Protein AF-P75492-F1 (afdb_monomer)

pLDDT: mean 88.33, std 9.67, range [40.91, 98.25]

Radius of gyration: 43.73 Å; Cα contacts (8 Å, |Δi|>4): 370; chains: 1; bounding box: 126×75×103 Å

Mean predicted aligned error: 12.76 Å

Secondary structure (DSSP, 8-state):
-------PPPHHHHHHHHHHHHHHHHHHHHHHHHHHHHHHHHHHHHHHHHHHHHHHHHHHHHHHHHHHHHHHHHHHHHHHHHHHHHHHHHHHHHHHHHHHHH-HHHHHHHH-TT---EEEEHHHHEEEEE-B---HHHHHHSEEEEEEE-S--GGGGEEEEESS-SEEEEEEEEE-BSTTTT-EEEEEEEEEEBTTEEEEEES-TTT--HHHHHHHHHHHGGGG-B-SSSS-B--HHHHHT-EEEE--HHHHHHHHHHHHHHHHHHH-TTTSHHHHHHHHHHHHHHHHHHHHHHHHHHHHHHHTT-

Sequence (306 aa):
MAEIPIDFPPLKIQEKIATILDTFTELSAELSAELSAELSAELSAELSAELSAELSAELSAELSAELSAELSAELSAELSAELSAELRERRKQYAFYRDYLLNQENIRKIYGANIPFETFQIRDICEINRGREINEKYLRENPGEFPVYSSATTNGGLIGKINDYDFHGEYVTWTTGGAHAGNVFYRNEKFSCSQNCGLLEVKNKNKFSSKFLCFALKLQSKKFVNYASAIPVLTIKRIAEIELSFPPLEIQEKIADILFAFEKLCNDLTEGIPAEIELRKKQLDYYQNFLFNWVQNKKLESLKSL

Foldseek 3Di:
DDPPPPPDDPPVVVVVVVVVVVVVVVVVVVVVVVCVVCCVVVCVVVVVVVVCVVCCVVVVVVVLCVVLVVVLVVLCVVVVVVLVVVLVVLVVVLVVVLCQLQDPCNLCVVVHVPFDKDKDFLLVFWDKFFFAADDPVNQVVFADDAFEAALDPPPPRTPHHGPAADDAAWKKKFQFWAPRGQQIDIDGGGHGYHRRMMIIDGPDVQFDDSLLVRSQSNVCRVVQWDPVDPITGDDSVSSRGDMDIDTGPVSSVVSSVVSVVSCCQSPPCCRHSVVVVVVVVVVSVVVSVVVSVVSVVVSVVVVVVD

InterPro domains:
  IPR000055 Type I restriction modification DNA specificity domain [PF01420] (1-39)
  IPR000055 Type I restriction modification DNA specificity domain [PF01420] (116-278)
  IPR044946 Type I restriction modification DNA specificity domain superfamily [G3DSA:3.90.220.20] (1-55)
  IPR044946 Type I restriction modification DNA specificity domain superfamily [G3DSA:3.90.220.20] (102-245)
  IPR051212 Type I restriction enzyme S subunit [PTHR43140] (1-295)

Nearest PDB structures (foldseek):
  1yf2-assembly2_B  TM=7.320E-01  e=6.460E-11  Methanocaldococcus jannaschii DSM 2661
  7eew-assembly1_A  TM=6.461E-01  e=1.476E-11  Vibrio vulnificus YJ016
  1ydx-assembly1_A  TM=6.688E-01  e=7.270E-11  Mycoplasmoides genitalium
  5ybb-assembly1_G  TM=5.823E-01  e=1.168E-08  Caldanaerobacter subterraneus subsp. tengcongensis MB4
  2y7h-assembly1_A  TM=6.552E-01  e=2.113E-05  Escherichia coli

Solvent-accessible surface area (backbone atoms only — not comparable to full-atom values): 16296 Å² total; per-residue (Å²): 130,83,80,74,84,76,84,71,67,59,67,77,53,47,54,49,51,51,52,52,51,52,52,50,52,50,52,52,51,51,51,51,51,51,52,51,52,49,51,52,52,49,51,51,51,50,50,51,50,50,51,50,53,50,52,52,51,49,55,54,47,51,54,50,51,51,53,48,50,52,54,49,50,51,55,51,52,52,51,52,49,51,53,53,51,51,52,51,53,52,54,51,51,51,52,49,51,54,54,46,66,69,30,70,69,49,42,22,70,74,79,35,80,82,64,62,66,52,75,44,40,39,56,81,48,30,50,80,52,61,32,51,90,69,52,73,66,56,42,71,75,35,65,45,82,25,44,27,32,33,42,52,71,62,80,84,7,53,79,50,32,23,68,62,61,80,42,77,44,73,36,31,34,31,14,26,35,40,101,49,27,24,45,52,42,73,43,75,48,60,25,34,38,16,53,42,15,32,38,35,35,67,72,49,68,92,58,45,45,62,62,31,50,27,58,56,39,55,74,48,36,54,78,54,34,41,71,89,44,101,55,29,32,26,49,72,72,49,56,34,64,42,73,48,73,42,55,56,42,75,57,32,45,56,48,26,52,53,52,49,53,49,49,41,37,64,66,28,67,82,80,10,54,53,26,55,50,51,51,51,51,51,51,47,52,50,50,49,52,49,52,49,51,49,53,55,49,54,51,56,54,54,66,73,74,109

Organism: Mycoplasma pneumoniae (strain ATCC 29342 / M129 / Subtype 1) (NCBI:txid272634)

Structure (mmCIF, N/CA/C/O backbone):
data_AF-P75492-F1
#
_entry.id   AF-P75492-F1
#
loop_
_atom_site.group_PDB
_atom_site.id
_atom_site.type_symbol
_atom_site.label_atom_id
_atom_site.label_alt_id
_atom_site.label_comp_id
_atom_site.label_asym_id
_atom_site.label_entity_id
_atom_site.label_seq_id
_atom_site.pdbx_PDB_ins_code
_atom_site.Cartn_x
_atom_site.Cartn_y
_atom_site.Cartn_z
_atom_site.occupancy
_atom_site.B_iso_or_equiv
_atom_site.auth_seq_id
_atom_site.auth_comp_id
_atom_site.auth_asym_id
_atom_site.auth_atom_id
_atom_site.pdbx_PDB_model_num
ATOM 1 N N . MET A 1 1 ? 94.833 50.912 -64.267 1.00 40.91 1 MET A N 1
ATOM 2 C CA . MET A 1 1 ? 93.992 49.720 -64.040 1.00 40.91 1 MET A CA 1
ATOM 3 C C . MET A 1 1 ? 94.830 48.540 -64.474 1.00 40.91 1 MET A C 1
ATOM 5 O O . MET A 1 1 ? 95.220 48.518 -65.630 1.00 40.91 1 MET A O 1
ATOM 9 N N . ALA A 1 2 ? 95.248 47.678 -63.547 1.00 54.66 2 ALA A N 1
ATOM 10 C CA . ALA A 1 2 ? 96.012 46.494 -63.920 1.00 54.66 2 ALA A CA 1
ATOM 11 C C . ALA A 1 2 ? 95.074 45.582 -64.716 1.00 54.66 2 ALA A C 1
ATOM 13 O O . ALA A 1 2 ? 94.056 45.149 -64.179 1.00 54.66 2 ALA A O 1
ATOM 14 N N . GLU A 1 3 ? 95.370 45.356 -65.995 1.00 50.38 3 GLU A N 1
ATOM 15 C CA . GLU A 1 3 ? 94.768 44.255 -66.738 1.00 50.38 3 GLU A CA 1
ATOM 16 C C . GLU A 1 3 ? 95.191 42.983 -66.008 1.00 50.38 3 GLU A C 1
ATOM 18 O O . GLU A 1 3 ? 96.348 42.576 -66.076 1.00 50.38 3 GLU A O 1
ATOM 23 N N . ILE A 1 4 ? 94.288 42.417 -65.207 1.00 60.44 4 ILE A N 1
ATOM 24 C CA . ILE A 1 4 ? 94.469 41.069 -64.684 1.00 60.44 4 ILE A CA 1
ATOM 25 C C . ILE A 1 4 ? 94.419 40.184 -65.931 1.00 60.44 4 ILE A C 1
ATOM 27 O O . ILE A 1 4 ? 93.377 40.172 -66.591 1.00 60.44 4 ILE A O 1
ATOM 31 N N . PRO A 1 5 ? 95.511 39.499 -66.310 1.00 56.50 5 PRO A N 1
ATOM 32 C CA . PRO A 1 5 ? 95.468 38.577 -67.427 1.00 56.50 5 PRO A CA 1
ATOM 33 C C . PRO A 1 5 ? 94.552 37.427 -67.010 1.00 56.50 5 PRO A C 1
ATOM 35 O O . PRO A 1 5 ? 94.933 36.565 -66.220 1.00 56.50 5 PRO A O 1
ATOM 38 N N . ILE A 1 6 ? 93.304 37.465 -67.470 1.00 61.97 6 ILE A N 1
ATOM 39 C CA . ILE A 1 6 ? 92.379 36.350 -67.314 1.00 61.97 6 ILE A CA 1
ATOM 40 C C . ILE A 1 6 ? 92.815 35.325 -68.354 1.00 61.97 6 ILE A C 1
ATOM 42 O O . ILE A 1 6 ? 92.594 35.511 -69.551 1.00 61.97 6 ILE A O 1
ATOM 46 N N . ASP A 1 7 ? 93.500 34.281 -67.895 1.00 75.69 7 ASP A N 1
ATOM 47 C CA . ASP A 1 7 ? 93.823 33.125 -68.723 1.00 75.69 7 ASP A CA 1
ATOM 48 C C . ASP A 1 7 ? 92.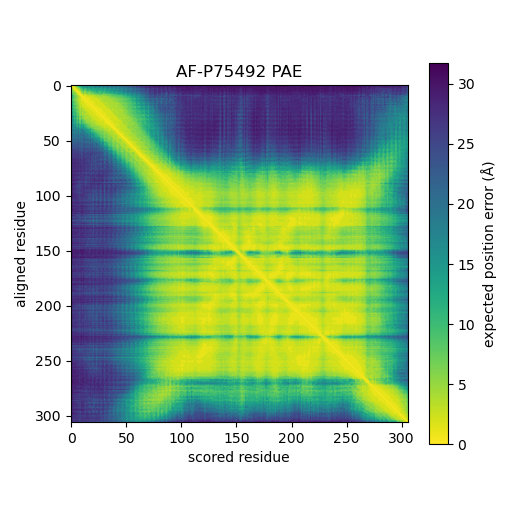526 32.366 -68.994 1.00 75.69 7 ASP A C 1
ATOM 50 O O . ASP A 1 7 ? 92.024 31.599 -68.167 1.00 75.69 7 ASP A O 1
ATOM 54 N N . PHE A 1 8 ? 91.913 32.676 -70.131 1.00 75.81 8 PHE A N 1
ATOM 55 C CA . PHE A 1 8 ? 90.739 31.959 -70.567 1.00 75.81 8 PHE A CA 1
ATOM 56 C C . PHE A 1 8 ? 91.164 30.587 -71.088 1.00 75.81 8 PHE A C 1
ATOM 58 O O . PHE A 1 8 ? 92.047 30.498 -71.946 1.00 75.81 8 PHE A O 1
ATOM 65 N N . PRO A 1 9 ? 90.499 29.503 -70.657 1.00 83.06 9 PRO A N 1
ATOM 66 C CA . PRO A 1 9 ? 90.764 28.205 -71.244 1.00 83.06 9 PRO A CA 1
ATOM 67 C C . PRO A 1 9 ? 90.418 28.239 -72.750 1.00 83.06 9 PRO A C 1
ATOM 69 O O . PRO A 1 9 ? 89.658 29.106 -73.190 1.00 83.06 9 PRO A O 1
ATOM 72 N N . PRO A 1 10 ? 90.941 27.313 -73.574 1.00 86.19 10 PRO A N 1
ATOM 73 C CA . PRO A 1 10 ? 90.616 27.227 -74.999 1.00 86.19 10 PRO A CA 1
ATOM 74 C C . PRO A 1 10 ? 89.109 27.337 -75.263 1.00 86.19 10 PRO A C 1
ATOM 76 O O . PRO A 1 10 ? 88.324 26.792 -74.491 1.00 86.19 10 PRO A O 1
ATOM 79 N N . LEU A 1 11 ? 88.696 27.977 -76.364 1.00 84.56 11 LEU A N 1
ATOM 80 C CA . LEU A 1 11 ? 87.275 28.202 -76.703 1.00 84.56 11 LEU A CA 1
ATOM 81 C C . LEU A 1 11 ? 86.407 26.942 -76.536 1.00 84.56 11 LEU A C 1
ATOM 83 O O . LEU A 1 11 ? 85.349 26.995 -75.926 1.00 84.56 11 LEU A O 1
ATOM 87 N N . LYS A 1 12 ? 86.922 25.779 -76.950 1.00 88.06 12 LYS A N 1
ATOM 88 C CA . LYS A 1 12 ? 86.256 24.474 -76.800 1.00 88.06 12 LYS A CA 1
ATOM 89 C C . LYS A 1 12 ? 85.963 24.077 -75.342 1.00 88.06 12 LYS A C 1
ATOM 91 O O . LYS A 1 12 ? 85.049 23.302 -75.080 1.00 88.06 12 LYS A O 1
ATOM 96 N N . ILE A 1 13 ? 86.779 24.535 -74.393 1.00 87.62 13 ILE A N 1
ATOM 97 C CA . ILE A 1 13 ? 86.559 24.353 -72.953 1.00 87.62 13 ILE A CA 1
ATOM 98 C C . ILE A 1 13 ? 85.555 25.388 -72.442 1.00 87.62 13 ILE A C 1
ATOM 100 O O . ILE A 1 13 ? 84.665 25.011 -71.690 1.00 87.62 13 ILE A O 1
ATOM 104 N N . GLN A 1 14 ? 85.652 26.653 -72.869 1.00 86.38 14 GLN A N 1
ATOM 105 C CA . GLN A 1 14 ? 84.673 27.686 -72.501 1.00 86.38 14 GLN A CA 1
ATOM 106 C C . GLN A 1 14 ? 83.255 27.307 -72.948 1.00 86.38 14 GLN A C 1
ATOM 108 O O . GLN A 1 14 ? 82.335 27.381 -72.143 1.00 86.38 14 GLN A O 1
ATOM 113 N N . GLU A 1 15 ? 83.091 26.819 -74.182 1.00 89.50 15 GLU A N 1
ATOM 114 C CA . GLU A 1 15 ? 81.816 26.315 -74.713 1.00 89.50 15 GLU A CA 1
ATOM 115 C C . GLU A 1 15 ? 81.254 25.182 -73.847 1.00 89.50 15 GLU A C 1
ATOM 117 O O . GLU A 1 15 ? 80.081 25.205 -73.485 1.00 89.50 15 GLU A O 1
ATOM 122 N N . LYS A 1 16 ? 82.102 24.225 -73.440 1.00 90.62 16 LYS A N 1
ATOM 123 C CA . LYS A 1 16 ? 81.701 23.149 -72.521 1.00 90.62 16 LYS A CA 1
ATOM 124 C C . LYS A 1 16 ? 81.293 23.672 -71.148 1.00 9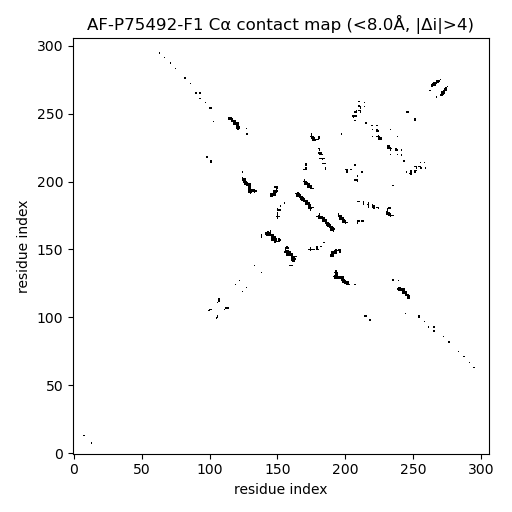0.62 16 LYS A C 1
ATOM 126 O O . LYS A 1 16 ? 80.325 23.168 -70.594 1.00 90.62 16 LYS A O 1
ATOM 131 N N . ILE A 1 17 ? 82.023 24.641 -70.590 1.00 89.50 17 ILE A N 1
ATOM 132 C CA . ILE A 1 17 ? 81.678 25.263 -69.304 1.00 89.50 17 ILE A CA 1
ATOM 133 C C . ILE A 1 17 ? 80.321 25.958 -69.413 1.00 89.50 17 ILE A C 1
ATOM 135 O O . ILE A 1 17 ? 79.483 25.746 -68.545 1.00 89.50 17 ILE A O 1
ATOM 139 N N . ALA A 1 18 ? 80.088 26.728 -70.480 1.00 87.56 18 ALA A N 1
ATOM 140 C CA . ALA A 1 18 ? 78.803 27.374 -70.729 1.00 87.56 18 ALA A CA 1
ATOM 141 C C . ALA A 1 18 ? 77.674 26.339 -70.818 1.00 87.56 18 ALA A C 1
ATOM 143 O O . ALA A 1 18 ? 76.697 26.464 -70.095 1.00 87.56 18 ALA A O 1
ATOM 144 N N . THR A 1 19 ? 77.868 25.248 -71.573 1.00 91.00 19 THR A N 1
ATOM 145 C CA . THR A 1 19 ? 76.876 24.159 -71.646 1.00 91.00 19 THR A CA 1
ATOM 146 C C . THR A 1 19 ? 76.599 23.547 -70.269 1.00 91.00 19 THR A C 1
ATOM 148 O O . THR A 1 19 ? 75.448 23.308 -69.927 1.00 91.00 19 THR A O 1
ATOM 151 N N . ILE A 1 20 ? 77.633 23.314 -69.450 1.00 92.19 20 ILE A N 1
ATOM 152 C CA . ILE A 1 20 ? 77.466 22.789 -68.084 1.00 92.19 20 ILE A CA 1
ATOM 153 C C . ILE A 1 20 ? 76.690 23.782 -67.206 1.00 92.19 20 ILE A C 1
ATOM 155 O O . ILE A 1 20 ? 75.791 23.373 -66.476 1.00 92.19 20 ILE A O 1
ATOM 159 N N . LEU A 1 21 ? 77.007 25.077 -67.268 1.00 91.38 21 LEU A N 1
ATOM 160 C CA . LEU A 1 21 ? 76.315 26.111 -66.494 1.00 91.38 21 LEU A CA 1
ATOM 161 C C . LEU A 1 21 ? 74.854 26.277 -66.926 1.00 91.38 21 LEU A C 1
ATOM 163 O O . LEU A 1 21 ? 73.991 26.410 -66.060 1.00 91.38 21 LEU A O 1
ATOM 167 N N . ASP A 1 22 ? 74.574 26.213 -68.228 1.00 92.44 22 ASP A N 1
ATOM 168 C CA . ASP A 1 22 ? 73.212 26.228 -68.765 1.00 92.44 22 ASP A CA 1
ATOM 169 C C . ASP A 1 22 ? 72.430 25.021 -68.231 1.00 92.44 22 ASP A C 1
ATOM 171 O O . ASP A 1 22 ? 71.376 25.201 -67.624 1.00 92.44 22 ASP A O 1
ATOM 175 N N . THR A 1 23 ? 73.003 23.809 -68.314 1.00 92.06 23 THR A N 1
ATOM 176 C CA . THR A 1 23 ? 72.367 22.599 -67.757 1.00 92.06 23 THR A CA 1
ATOM 177 C C . THR A 1 23 ? 72.166 22.677 -66.245 1.00 92.06 23 THR A C 1
ATOM 179 O O . THR A 1 23 ? 71.154 22.212 -65.738 1.00 92.06 23 THR A O 1
ATOM 182 N N . PHE A 1 24 ? 73.099 23.277 -65.499 1.00 93.38 24 PHE A N 1
ATOM 183 C CA . PHE A 1 24 ? 72.960 23.446 -64.052 1.00 93.38 24 PHE A CA 1
ATOM 184 C C . PHE A 1 24 ? 71.854 24.445 -63.701 1.00 93.38 24 PHE A C 1
ATOM 186 O O . PHE A 1 24 ? 71.106 24.230 -62.751 1.00 93.38 24 PHE A O 1
ATOM 193 N N . THR A 1 25 ? 71.743 25.532 -64.466 1.00 92.50 25 THR A N 1
ATOM 194 C CA . THR A 1 25 ? 70.698 26.546 -64.279 1.00 92.50 25 THR A CA 1
ATOM 195 C C . THR A 1 25 ? 69.322 25.959 -64.580 1.00 92.50 25 THR A C 1
ATOM 197 O O . THR A 1 25 ? 68.393 26.175 -63.804 1.00 92.50 25 THR A O 1
ATOM 200 N N . GLU A 1 26 ? 69.212 25.170 -65.652 1.00 92.50 26 GLU A N 1
ATOM 201 C CA . GLU A 1 26 ? 67.996 24.441 -66.024 1.00 92.50 26 GLU A CA 1
ATOM 202 C C . GLU A 1 26 ? 67.609 23.426 -64.939 1.00 92.50 26 GLU A C 1
ATOM 204 O O . GLU A 1 26 ? 66.518 23.525 -64.386 1.00 92.50 26 GLU A O 1
ATOM 209 N N . LEU A 1 27 ? 68.541 22.563 -64.512 1.00 94.00 27 LEU A N 1
ATOM 210 C CA . LEU A 1 27 ? 68.317 21.595 -63.430 1.00 94.00 27 LEU A CA 1
ATOM 211 C C . LEU A 1 27 ? 67.945 22.262 -62.097 1.00 94.00 27 LEU A C 1
ATOM 213 O O . LEU A 1 27 ? 67.101 21.752 -61.367 1.00 94.00 27 LEU A O 1
ATOM 217 N N . SER A 1 28 ? 68.565 23.394 -61.746 1.00 91.81 28 SER A N 1
ATOM 218 C CA . SER A 1 28 ? 68.238 24.108 -60.507 1.00 91.81 28 SER A CA 1
ATOM 219 C C . SER A 1 28 ? 66.860 24.768 -60.571 1.00 91.81 28 SER A C 1
ATOM 221 O O . SER A 1 28 ? 66.172 24.834 -59.549 1.00 91.81 28 SER A O 1
ATOM 223 N N . ALA A 1 29 ? 66.462 25.284 -61.737 1.00 91.62 29 ALA A N 1
ATOM 224 C CA . ALA A 1 29 ? 65.131 25.839 -61.947 1.00 91.62 29 ALA A CA 1
ATOM 225 C C . ALA A 1 29 ? 64.068 24.731 -61.903 1.00 91.62 29 ALA A C 1
ATOM 227 O O . ALA A 1 29 ? 63.092 24.884 -61.172 1.00 91.62 29 ALA A O 1
ATOM 228 N N . GLU A 1 30 ? 64.299 23.606 -62.589 1.00 93.00 30 GLU A N 1
ATOM 229 C CA . GLU A 1 30 ? 63.427 22.424 -62.558 1.00 93.00 30 GLU A CA 1
ATOM 230 C C . GLU A 1 30 ? 63.263 21.891 -61.134 1.00 93.00 30 GLU A C 1
ATOM 232 O O . GLU A 1 30 ? 62.139 21.823 -60.646 1.00 93.00 30 GLU A O 1
ATOM 237 N N . LEU A 1 31 ? 64.362 21.633 -60.417 1.00 93.62 31 LEU A N 1
ATOM 238 C CA . LEU A 1 31 ? 64.312 21.108 -59.050 1.00 93.62 31 LEU A CA 1
ATOM 239 C C . LEU A 1 31 ? 63.602 22.062 -58.077 1.00 93.62 31 LEU A C 1
ATOM 241 O O . LEU A 1 31 ? 62.861 21.615 -57.208 1.00 93.62 31 LEU A O 1
ATOM 245 N N . SER A 1 32 ? 63.816 23.379 -58.191 1.00 91.50 32 SER A N 1
ATOM 246 C CA . SER A 1 32 ? 63.135 24.353 -57.320 1.00 91.50 32 SER A CA 1
ATOM 247 C C . SER A 1 32 ? 61.639 24.475 -57.624 1.00 91.50 32 SER A C 1
ATOM 249 O O . SER A 1 32 ? 60.834 24.605 -56.697 1.00 91.50 32 SER A O 1
ATOM 251 N N . ALA A 1 33 ? 61.251 24.405 -58.900 1.00 91.75 33 ALA A N 1
ATOM 252 C CA . ALA A 1 33 ? 59.855 24.394 -59.318 1.00 91.75 33 ALA A CA 1
ATOM 253 C C . ALA A 1 33 ? 59.158 23.095 -58.888 1.00 91.75 33 ALA A C 1
ATOM 255 O O . ALA A 1 33 ? 58.067 23.161 -58.331 1.00 91.75 33 ALA A O 1
ATOM 256 N N . GLU A 1 34 ? 59.808 21.944 -59.074 1.00 91.56 34 GLU A N 1
ATOM 257 C CA . GLU A 1 34 ? 59.295 20.630 -58.680 1.00 91.56 34 GLU A CA 1
ATOM 258 C C . GLU A 1 34 ? 59.146 20.536 -57.159 1.00 91.56 34 GLU A C 1
ATOM 260 O O . GLU A 1 34 ? 58.044 20.298 -56.677 1.00 91.56 34 GLU A O 1
ATOM 265 N N . LEU A 1 35 ? 60.187 20.882 -56.391 1.00 91.50 35 LEU A N 1
ATOM 266 C CA . LEU A 1 35 ? 60.134 20.859 -54.927 1.00 91.50 35 LEU A CA 1
ATOM 267 C C . LEU A 1 35 ? 59.102 21.844 -54.358 1.00 91.50 35 LEU A C 1
ATOM 269 O O . LEU A 1 35 ? 58.421 21.524 -53.390 1.00 91.50 35 LEU A O 1
ATOM 273 N N . SER A 1 36 ? 58.975 23.052 -54.920 1.00 90.44 36 SER A N 1
ATOM 274 C CA . SER A 1 36 ? 57.979 24.025 -54.440 1.00 90.44 36 SER A CA 1
ATOM 275 C C . SER A 1 36 ? 56.548 23.617 -54.789 1.00 90.44 36 SER A C 1
ATOM 277 O O . SER A 1 36 ? 55.651 23.791 -53.960 1.00 90.44 36 SER A O 1
ATOM 279 N N . ALA A 1 37 ? 56.321 23.055 -55.979 1.00 90.44 37 ALA A N 1
ATOM 280 C CA . ALA A 1 37 ? 55.022 22.534 -56.384 1.00 90.44 37 ALA A CA 1
ATOM 281 C C . ALA A 1 37 ? 54.632 21.308 -55.549 1.00 90.44 37 ALA A C 1
ATOM 283 O O . ALA A 1 37 ? 53.520 21.271 -55.031 1.00 90.44 37 ALA A O 1
ATOM 284 N N . GLU A 1 38 ? 55.551 20.360 -55.364 1.00 90.38 38 GLU A N 1
ATOM 285 C CA . GLU A 1 38 ? 55.331 19.139 -54.589 1.00 90.38 38 GLU A CA 1
ATOM 286 C C . GLU A 1 38 ? 55.106 19.466 -53.111 1.00 90.38 38 GLU A C 1
ATOM 288 O O . GLU A 1 38 ? 54.057 19.130 -52.573 1.00 90.38 38 GLU A O 1
ATOM 293 N N . LEU A 1 39 ? 55.983 20.262 -52.486 1.00 89.81 39 LEU A N 1
ATOM 294 C CA . LEU A 1 39 ? 55.835 20.645 -51.079 1.00 89.81 39 LEU A CA 1
ATOM 295 C C . LEU A 1 39 ? 54.565 21.471 -50.830 1.00 89.81 39 LEU A C 1
ATOM 297 O O . LEU A 1 39 ? 53.909 21.286 -49.811 1.00 89.81 39 LEU A O 1
ATOM 301 N N . SER A 1 40 ? 54.200 22.397 -51.727 1.00 88.31 40 SER A N 1
ATOM 302 C CA . SER A 1 40 ? 52.976 23.194 -51.548 1.00 88.31 40 SER A CA 1
ATOM 303 C C . SER A 1 40 ? 51.707 22.373 -51.770 1.00 88.31 40 SER A C 1
ATOM 305 O O . SER A 1 40 ? 50.748 22.536 -51.013 1.00 88.31 40 SER A O 1
ATOM 307 N N . ALA A 1 41 ? 51.689 21.486 -52.768 1.00 88.88 41 ALA A N 1
ATOM 308 C CA . ALA A 1 41 ? 50.559 20.604 -53.030 1.00 88.88 41 ALA A CA 1
ATOM 309 C C . ALA A 1 41 ? 50.385 19.580 -51.905 1.00 88.88 41 ALA A C 1
ATOM 311 O O . ALA A 1 41 ? 49.277 19.428 -51.400 1.00 88.88 41 ALA A O 1
ATOM 312 N N . GLU A 1 42 ? 51.471 18.939 -51.476 1.00 88.12 42 GLU A N 1
ATOM 313 C CA . GLU A 1 42 ? 51.457 17.915 -50.434 1.00 88.12 42 GLU A CA 1
ATOM 314 C C . GLU A 1 42 ? 51.102 18.531 -49.078 1.00 88.12 42 GLU A C 1
ATOM 316 O O . GLU A 1 42 ? 50.116 18.123 -48.474 1.00 88.12 42 GLU A O 1
ATOM 321 N N . LEU A 1 43 ? 51.767 19.619 -48.667 1.00 88.19 43 LEU A N 1
ATOM 322 C CA . LEU A 1 43 ? 51.462 20.287 -47.398 1.00 88.19 43 LEU A CA 1
ATOM 323 C C . LEU A 1 43 ? 50.040 20.862 -47.366 1.00 88.19 43 LEU A C 1
ATOM 325 O O . LEU A 1 43 ? 49.376 20.786 -46.337 1.00 88.19 43 LEU A O 1
ATOM 329 N N . SER A 1 44 ? 49.555 21.462 -48.460 1.00 86.75 44 SER A N 1
ATOM 330 C CA . SER A 1 44 ? 48.192 22.014 -48.481 1.00 86.75 44 SER A CA 1
ATOM 331 C C . SER A 1 44 ? 47.126 20.921 -48.486 1.00 86.75 44 SER A C 1
ATOM 333 O O . SER A 1 44 ? 46.119 21.063 -47.788 1.00 86.75 44 SER A O 1
ATOM 335 N N . ALA A 1 45 ? 47.335 19.830 -49.227 1.00 87.69 45 ALA A N 1
ATOM 336 C CA . ALA A 1 45 ? 46.420 18.697 -49.251 1.00 87.69 45 ALA A CA 1
ATOM 337 C C . ALA A 1 45 ? 46.397 17.976 -47.900 1.00 87.69 45 ALA A C 1
ATOM 339 O O . ALA A 1 45 ? 45.319 17.732 -47.367 1.00 87.69 45 ALA A O 1
ATOM 340 N N . GLU A 1 46 ? 47.565 17.700 -47.324 1.00 86.31 46 GLU A N 1
ATOM 341 C CA . GLU A 1 46 ? 47.703 16.970 -46.066 1.00 86.31 46 GLU A CA 1
ATOM 342 C C . GLU A 1 46 ? 47.178 17.805 -44.892 1.00 86.31 46 GLU A C 1
ATOM 344 O O . GLU A 1 46 ? 46.286 17.355 -44.179 1.00 86.31 46 GLU A O 1
ATOM 349 N N . LEU A 1 47 ? 47.579 19.079 -44.778 1.00 86.25 47 LEU A N 1
ATOM 350 C CA . LEU A 1 47 ? 47.094 19.964 -43.714 1.00 86.25 47 LEU A CA 1
ATOM 351 C C . LEU A 1 47 ? 45.587 20.232 -43.820 1.00 86.25 47 LEU A C 1
ATOM 353 O O . LEU A 1 47 ? 44.904 20.286 -42.801 1.00 86.25 47 LEU A O 1
ATOM 357 N N . SER A 1 48 ? 45.045 20.428 -45.028 1.00 84.06 48 SER A N 1
ATOM 358 C CA . SER A 1 48 ? 43.600 20.652 -45.184 1.00 84.06 48 SER A CA 1
ATOM 359 C C . SER A 1 48 ? 42.789 19.390 -44.898 1.00 84.06 48 SER A C 1
ATOM 361 O O . SER A 1 48 ? 41.735 19.485 -44.265 1.00 84.06 48 SER A O 1
ATOM 363 N N . ALA A 1 49 ? 43.274 18.216 -45.310 1.00 84.25 49 ALA A N 1
ATOM 364 C CA . ALA A 1 49 ? 42.633 16.939 -45.027 1.00 84.25 49 ALA A CA 1
ATOM 365 C C . ALA A 1 49 ? 42.675 16.612 -43.529 1.00 84.25 49 ALA A C 1
ATOM 367 O O . ALA A 1 49 ? 41.631 16.308 -42.958 1.00 84.25 49 ALA A O 1
ATOM 368 N N . GLU A 1 50 ? 43.837 16.741 -42.885 1.00 84.06 50 GLU A N 1
ATOM 369 C CA . GLU A 1 50 ? 43.997 16.494 -41.449 1.00 84.06 50 GLU A CA 1
ATOM 370 C C . GLU A 1 50 ? 43.178 17.485 -40.625 1.00 84.06 50 GLU A C 1
ATOM 372 O O . GLU A 1 50 ? 42.327 17.069 -39.843 1.00 84.06 50 GLU A O 1
ATOM 377 N N . LEU A 1 51 ? 43.328 18.793 -40.864 1.00 83.12 51 LEU A N 1
ATOM 378 C CA . LEU A 1 51 ? 42.620 19.810 -40.086 1.00 83.12 51 LEU A CA 1
ATOM 379 C C . LEU A 1 51 ? 41.100 19.711 -40.259 1.00 83.12 51 LEU A C 1
ATOM 381 O O . LEU A 1 51 ? 40.361 19.886 -39.293 1.00 83.12 51 LEU A O 1
ATOM 385 N N . SER A 1 52 ? 40.606 19.441 -41.473 1.00 79.75 52 SER A N 1
ATOM 386 C CA . SER A 1 52 ? 39.163 19.284 -41.697 1.00 79.75 52 SER A CA 1
ATOM 387 C C . SER A 1 52 ? 38.619 18.003 -41.067 1.00 79.75 52 SER A C 1
ATOM 389 O O . SER A 1 52 ? 37.541 18.040 -40.468 1.00 79.75 52 SER A O 1
ATOM 391 N N . ALA A 1 53 ? 39.350 16.889 -41.150 1.00 80.62 53 ALA A N 1
ATOM 392 C CA . ALA A 1 53 ? 38.961 15.631 -40.525 1.00 80.62 53 ALA A CA 1
ATOM 393 C C . ALA A 1 53 ? 38.951 15.751 -38.997 1.00 80.62 53 ALA A C 1
ATOM 395 O O . ALA A 1 53 ? 37.977 15.352 -38.362 1.00 80.62 53 ALA A O 1
ATOM 396 N N . GLU A 1 54 ? 39.985 16.354 -38.417 1.00 80.62 54 GLU A N 1
ATOM 397 C CA . GLU A 1 54 ? 40.154 16.469 -36.972 1.00 80.62 54 GLU A CA 1
ATOM 398 C C . GLU A 1 54 ? 39.168 17.482 -36.381 1.00 80.62 54 GLU A C 1
ATOM 400 O O . GLU A 1 54 ? 38.385 17.130 -35.501 1.00 80.62 54 GLU A O 1
ATOM 405 N N . LEU A 1 55 ? 39.057 18.683 -36.964 1.00 79.44 55 LEU A N 1
ATOM 406 C CA . LEU A 1 55 ? 38.100 19.695 -36.506 1.00 79.44 55 LEU A CA 1
ATOM 407 C C . LEU A 1 55 ? 36.646 19.223 -36.653 1.00 79.44 55 LEU A C 1
ATOM 409 O O . LEU A 1 55 ? 35.822 19.477 -35.775 1.00 79.44 55 LEU A O 1
ATOM 413 N N . SER A 1 56 ? 36.303 18.540 -37.753 1.00 77.00 56 SER A N 1
ATOM 414 C CA . SER A 1 56 ? 34.946 18.010 -37.936 1.00 77.00 56 SER A CA 1
ATOM 415 C C . SER A 1 56 ? 34.653 16.841 -36.999 1.00 77.00 56 SER A C 1
ATOM 417 O O . SER A 1 56 ? 33.541 16.756 -36.473 1.00 77.00 56 SER A O 1
ATOM 419 N N . ALA A 1 57 ? 35.619 15.957 -36.739 1.00 79.06 57 ALA A N 1
ATOM 420 C CA . ALA A 1 57 ? 35.456 14.870 -35.784 1.00 79.06 57 ALA A CA 1
ATOM 421 C C . ALA A 1 57 ? 35.271 15.414 -34.363 1.00 79.06 57 ALA A C 1
ATOM 423 O O . ALA A 1 57 ? 34.306 15.042 -33.696 1.00 79.06 57 ALA A O 1
ATOM 424 N N . GLU A 1 58 ? 36.131 16.337 -33.942 1.00 79.25 58 GLU A N 1
ATOM 425 C CA . GLU A 1 58 ? 36.205 16.835 -32.571 1.00 79.25 58 GLU A CA 1
ATOM 426 C C . GLU A 1 58 ? 35.023 17.748 -32.233 1.00 79.25 58 GLU A C 1
ATOM 428 O O . GLU A 1 58 ? 34.239 17.427 -31.337 1.00 79.25 58 GLU A O 1
ATOM 433 N N . LEU A 1 59 ? 34.764 18.778 -33.055 1.00 77.19 59 LEU A N 1
ATOM 434 C CA . LEU A 1 59 ? 33.612 19.670 -32.872 1.00 77.19 59 LEU A CA 1
ATOM 435 C C . LEU A 1 59 ? 32.295 18.890 -32.883 1.00 77.19 59 LEU A C 1
ATOM 437 O O . LEU A 1 59 ? 31.363 19.191 -32.136 1.00 77.19 59 LEU A O 1
ATOM 441 N N . SER A 1 60 ? 32.197 17.880 -33.749 1.00 73.62 60 SER A N 1
ATOM 442 C CA . SER A 1 60 ? 30.968 17.113 -33.875 1.00 73.62 60 SER A CA 1
ATOM 443 C C . SER A 1 60 ? 30.786 16.072 -32.775 1.00 73.62 60 SER A C 1
ATOM 445 O O . SER A 1 60 ? 29.636 15.718 -32.496 1.00 73.62 60 SER A O 1
ATOM 447 N N . ALA A 1 61 ? 31.867 15.555 -32.191 1.00 78.62 61 ALA A N 1
ATOM 448 C CA . ALA A 1 61 ? 31.817 14.668 -31.039 1.00 78.62 61 ALA A CA 1
ATOM 449 C C . ALA A 1 61 ? 31.427 15.467 -29.794 1.00 78.62 61 ALA A C 1
ATOM 451 O O . ALA A 1 61 ? 30.412 15.138 -29.176 1.00 78.62 61 ALA A O 1
ATOM 452 N N . GLU A 1 62 ? 32.136 16.562 -29.510 1.00 80.44 62 GLU A N 1
ATOM 453 C CA . GLU A 1 62 ? 31.906 17.402 -28.332 1.00 80.44 62 GLU A CA 1
ATOM 454 C C . GLU A 1 62 ? 30.526 18.043 -28.341 1.00 80.44 62 GLU A C 1
ATOM 456 O O . GLU A 1 62 ? 29.768 17.842 -27.398 1.00 80.44 62 GLU A O 1
ATOM 461 N N . LEU A 1 63 ? 30.118 18.710 -29.427 1.00 78.25 63 LEU A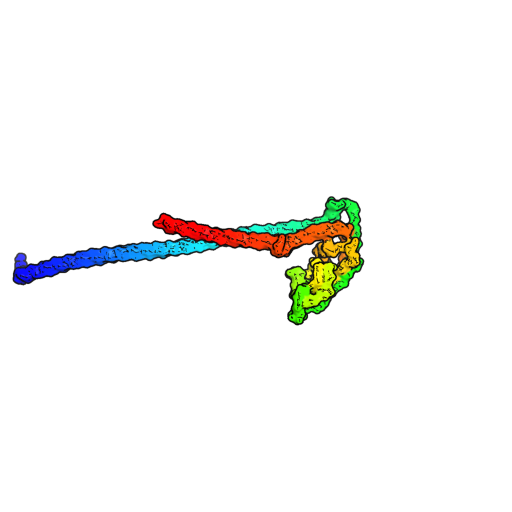 N 1
ATOM 462 C CA . LEU A 1 63 ? 28.799 19.349 -29.470 1.00 78.25 63 LEU A CA 1
ATOM 463 C C . LEU A 1 63 ? 27.659 18.330 -29.313 1.00 78.25 63 LEU A C 1
ATOM 465 O O . LEU A 1 63 ? 26.637 18.629 -28.698 1.00 78.25 63 LEU A O 1
ATOM 469 N N . SER A 1 64 ? 27.820 17.122 -29.866 1.00 74.50 64 SER A N 1
ATOM 470 C CA . SER A 1 64 ? 26.803 16.073 -29.747 1.00 74.50 64 SER A CA 1
ATOM 471 C C . SER A 1 64 ? 26.740 15.477 -28.345 1.00 74.50 64 SER A C 1
ATOM 473 O O . SER A 1 64 ? 25.641 15.234 -27.843 1.00 74.50 64 SER A O 1
ATOM 475 N N . ALA A 1 65 ? 27.894 15.265 -27.711 1.00 79.12 65 ALA A N 1
ATOM 476 C CA . ALA A 1 65 ? 27.980 14.768 -26.349 1.00 79.12 65 ALA A CA 1
ATOM 477 C C . ALA A 1 65 ? 27.386 15.795 -25.381 1.00 79.12 65 ALA A C 1
ATOM 479 O O . ALA A 1 65 ? 26.503 15.440 -24.608 1.00 79.12 65 ALA A O 1
ATOM 480 N N . GLU A 1 66 ? 27.764 17.066 -25.517 1.00 81.62 66 GLU A N 1
ATOM 481 C CA . GLU A 1 66 ? 27.308 18.144 -24.641 1.00 81.62 66 GLU A CA 1
ATOM 482 C C . GLU A 1 66 ? 25.801 18.388 -24.785 1.00 81.62 66 GLU A C 1
ATOM 484 O O . GLU A 1 66 ? 25.067 18.370 -23.801 1.00 81.62 66 GLU A O 1
ATOM 489 N N . LEU A 1 67 ? 25.297 18.535 -26.019 1.00 79.56 67 LEU A N 1
ATOM 490 C CA . LEU A 1 67 ? 23.875 18.808 -26.254 1.00 79.56 67 LEU A CA 1
ATOM 491 C C . LEU A 1 67 ? 22.986 17.632 -25.831 1.00 79.56 67 LEU A C 1
ATOM 493 O O . LEU A 1 67 ? 21.902 17.842 -25.286 1.00 79.56 67 LEU A O 1
ATOM 497 N N . SER A 1 68 ? 23.417 16.395 -26.099 1.00 76.94 68 SER A N 1
ATOM 498 C CA . SER A 1 68 ? 22.654 15.212 -25.690 1.00 76.94 68 SER A CA 1
ATOM 499 C C . SER A 1 68 ? 22.683 15.013 -24.178 1.00 76.94 68 SER A C 1
ATOM 501 O O . SER A 1 68 ? 21.634 14.723 -23.601 1.00 76.94 68 SER A O 1
ATOM 503 N N . ALA A 1 69 ? 23.833 15.223 -23.531 1.00 80.38 69 ALA A N 1
ATOM 504 C CA . ALA A 1 69 ? 23.960 15.165 -22.082 1.00 80.38 69 ALA A CA 1
ATOM 505 C C . ALA A 1 69 ? 23.059 16.209 -21.417 1.00 80.38 69 ALA A C 1
ATOM 507 O O . ALA A 1 69 ? 22.224 15.834 -20.596 1.00 80.38 69 ALA A O 1
ATOM 508 N N . GLU A 1 70 ? 23.134 17.469 -21.846 1.00 82.06 70 GLU A N 1
ATOM 509 C CA . GLU A 1 70 ? 22.378 18.561 -21.234 1.00 82.06 70 GLU A CA 1
ATOM 510 C C . GLU A 1 70 ? 20.865 18.387 -21.420 1.00 82.06 70 GLU A C 1
ATOM 512 O O . GLU A 1 70 ? 20.100 18.441 -20.458 1.00 82.06 70 GLU A O 1
ATOM 517 N N . LEU A 1 71 ? 20.413 18.072 -22.642 1.00 79.62 71 LEU A N 1
ATOM 518 C CA . LEU A 1 71 ? 18.989 17.852 -22.915 1.00 79.62 71 LEU A CA 1
ATOM 519 C C . LEU A 1 71 ? 18.448 16.620 -22.176 1.00 79.62 71 LEU A C 1
ATOM 521 O O . LEU A 1 71 ? 17.316 16.635 -21.688 1.00 79.62 71 LEU A O 1
ATOM 525 N N . SER A 1 72 ? 19.240 15.546 -22.095 1.00 78.81 72 SER A N 1
ATOM 526 C CA . SER A 1 72 ? 18.842 14.333 -21.375 1.00 78.81 72 SER A CA 1
ATOM 527 C C . SER A 1 72 ? 18.751 14.567 -19.867 1.00 78.81 72 SER A C 1
ATOM 529 O O . SER A 1 72 ? 17.799 14.085 -19.245 1.00 78.81 72 SER A O 1
ATOM 531 N N . ALA A 1 73 ? 19.690 15.332 -19.302 1.00 82.12 73 ALA A N 1
ATOM 532 C CA . ALA A 1 73 ? 19.737 15.682 -17.891 1.00 82.12 73 ALA A CA 1
ATOM 533 C C . ALA A 1 73 ? 18.554 16.575 -17.509 1.00 82.12 73 ALA A C 1
ATOM 535 O O . ALA A 1 73 ? 17.837 16.247 -16.562 1.00 82.12 73 ALA A O 1
ATOM 536 N N . GLU A 1 74 ? 18.293 17.625 -18.289 1.00 82.50 74 GLU A N 1
ATOM 537 C CA . GLU A 1 74 ? 17.204 18.568 -18.033 1.00 82.50 74 GLU A CA 1
ATOM 538 C C . GLU A 1 74 ? 15.834 17.880 -18.128 1.00 82.50 74 GLU A C 1
ATOM 540 O O . GLU A 1 74 ? 15.020 17.957 -17.206 1.00 82.50 74 GLU A O 1
ATOM 545 N N . LEU A 1 75 ? 15.600 17.100 -19.193 1.00 79.69 75 LEU A N 1
ATOM 546 C CA . LEU A 1 75 ? 14.340 16.374 -19.372 1.00 79.69 75 LEU A CA 1
ATOM 547 C C . LEU A 1 75 ? 14.122 15.316 -18.278 1.00 79.69 75 LEU A C 1
ATOM 549 O O . LEU A 1 75 ? 13.001 15.123 -17.802 1.00 79.69 75 LEU A O 1
ATOM 553 N N . SER A 1 76 ? 15.190 14.624 -17.869 1.00 79.62 76 SER A N 1
ATOM 554 C CA . SER A 1 76 ? 15.130 13.648 -16.780 1.00 79.62 76 SER A CA 1
ATOM 555 C C . SER A 1 76 ? 14.843 14.316 -15.434 1.00 79.62 76 SER A C 1
ATOM 557 O O . SER A 1 76 ? 14.087 13.765 -14.628 1.00 79.62 76 SER A O 1
ATOM 559 N N . ALA A 1 77 ? 15.452 15.472 -15.164 1.00 82.88 77 ALA A N 1
ATOM 560 C CA . ALA A 1 77 ? 15.279 16.204 -13.917 1.00 82.88 77 ALA A CA 1
ATOM 561 C C . ALA A 1 77 ? 13.849 16.741 -13.779 1.00 82.88 77 ALA A C 1
ATOM 563 O O . ALA A 1 77 ? 13.193 16.451 -12.773 1.00 82.88 77 ALA A O 1
ATOM 564 N N . GLU A 1 78 ? 13.347 17.432 -14.806 1.00 81.81 78 GLU A N 1
ATOM 565 C CA . GLU A 1 78 ? 12.016 18.044 -14.788 1.00 81.81 78 GLU A CA 1
ATOM 566 C C . GLU A 1 78 ? 10.921 16.979 -14.637 1.00 81.81 78 GLU A C 1
ATOM 568 O O . GLU A 1 78 ? 10.106 17.034 -13.714 1.00 81.81 78 GLU A O 1
ATOM 573 N N . LEU A 1 79 ? 10.958 15.916 -15.449 1.00 77.00 79 LEU A N 1
ATOM 574 C CA . LEU A 1 79 ? 9.922 14.883 -15.394 1.00 77.00 79 LEU A CA 1
ATOM 575 C C . LEU A 1 79 ? 9.965 14.071 -14.089 1.00 77.00 79 LEU A C 1
ATOM 577 O O . LEU A 1 79 ? 8.923 13.687 -13.552 1.00 77.00 79 LEU A O 1
ATOM 581 N N . SER A 1 80 ? 11.159 13.797 -13.553 1.00 79.06 80 SER A N 1
ATOM 582 C CA . SER A 1 80 ? 11.304 13.134 -12.251 1.00 79.06 80 SER A CA 1
ATOM 583 C C . SER A 1 80 ? 10.704 13.981 -11.122 1.00 79.06 80 SER A C 1
ATOM 585 O O . SER A 1 80 ? 10.032 13.444 -10.228 1.00 79.06 80 SER A O 1
ATOM 587 N N . ALA A 1 81 ? 10.894 15.304 -11.180 1.00 82.81 81 ALA A N 1
ATOM 588 C CA . ALA A 1 81 ? 10.310 16.248 -10.237 1.00 82.81 81 ALA A CA 1
ATOM 589 C C . ALA A 1 81 ? 8.778 16.295 -10.359 1.00 82.81 81 ALA A C 1
ATOM 591 O O . ALA A 1 81 ? 8.089 16.139 -9.344 1.00 82.81 81 ALA A O 1
ATOM 592 N N . GLU A 1 82 ? 8.243 16.414 -11.577 1.00 82.88 82 GLU A N 1
ATOM 593 C CA . GLU A 1 82 ? 6.799 16.395 -11.845 1.00 82.88 82 GLU A CA 1
ATOM 594 C C . GLU A 1 82 ? 6.145 15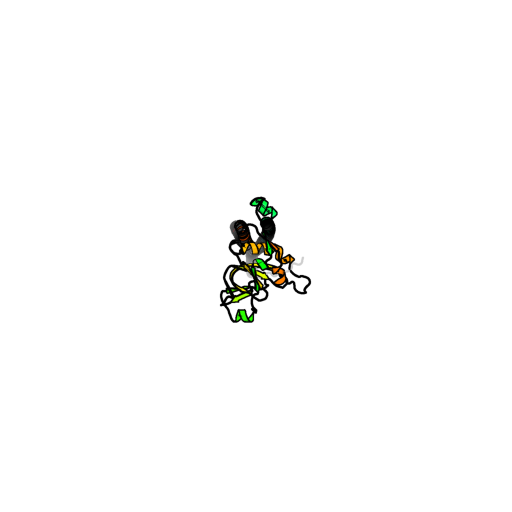.104 -11.344 1.00 82.88 82 GLU A C 1
ATOM 596 O O . GLU A 1 82 ? 5.154 15.135 -10.611 1.00 82.88 82 GLU A O 1
ATOM 601 N N . LEU A 1 83 ? 6.726 13.948 -11.673 1.00 78.88 83 LEU A N 1
ATOM 602 C CA . LEU A 1 83 ? 6.164 12.648 -11.315 1.00 78.88 83 LEU A CA 1
ATOM 603 C C . LEU A 1 83 ? 6.178 12.409 -9.802 1.00 78.88 83 LEU A C 1
ATOM 605 O O . LEU A 1 83 ? 5.231 11.854 -9.237 1.00 78.88 83 LEU A O 1
ATOM 609 N N . SER A 1 84 ? 7.236 12.864 -9.130 1.00 80.06 84 SER A N 1
ATOM 610 C CA . SER A 1 84 ? 7.343 12.821 -7.671 1.00 80.06 84 SER A CA 1
ATOM 611 C C . SER A 1 84 ? 6.335 13.758 -6.997 1.00 80.06 84 SER A C 1
ATOM 613 O O . SER A 1 84 ? 5.754 13.406 -5.962 1.00 80.06 84 SER A O 1
ATOM 615 N N . ALA A 1 85 ? 6.095 14.937 -7.578 1.00 84.31 85 ALA A N 1
ATOM 616 C CA . ALA A 1 85 ? 5.086 15.875 -7.103 1.00 84.31 85 ALA A CA 1
ATOM 617 C C . ALA A 1 85 ? 3.667 15.310 -7.273 1.00 84.31 85 ALA A C 1
ATOM 619 O O . ALA A 1 85 ? 2.901 15.314 -6.306 1.00 84.31 85 ALA A O 1
ATOM 620 N N . GLU A 1 86 ? 3.352 14.747 -8.440 1.00 81.12 86 GLU A N 1
ATOM 621 C CA . GLU A 1 86 ? 2.063 14.118 -8.736 1.00 81.12 86 GLU A CA 1
ATOM 622 C C . GLU A 1 86 ? 1.777 12.961 -7.767 1.00 81.12 86 GLU A C 1
ATOM 624 O O . GLU A 1 86 ? 0.730 12.912 -7.118 1.00 81.12 86 GLU A O 1
ATOM 629 N N . LEU A 1 87 ? 2.755 12.069 -7.573 1.00 79.94 87 LEU A N 1
ATOM 630 C CA . LEU A 1 87 ? 2.699 10.980 -6.595 1.00 79.94 87 LEU A CA 1
ATOM 631 C C . LEU A 1 87 ? 2.322 11.451 -5.191 1.00 79.94 87 LEU A C 1
ATOM 633 O O . LEU A 1 87 ? 1.510 10.831 -4.497 1.00 79.94 87 LEU A O 1
ATOM 637 N N . ARG A 1 88 ? 2.963 12.533 -4.746 1.00 84.69 88 ARG A N 1
ATOM 638 C CA . ARG A 1 88 ? 2.754 13.105 -3.420 1.00 84.69 88 ARG A CA 1
ATOM 639 C C . ARG A 1 88 ? 1.334 13.644 -3.279 1.00 84.69 88 ARG A C 1
ATOM 641 O O . ARG A 1 88 ? 0.697 13.364 -2.262 1.00 84.69 88 ARG A O 1
ATOM 648 N N . GLU A 1 89 ? 0.830 14.373 -4.271 1.00 86.00 89 GLU A N 1
ATOM 649 C CA . GLU A 1 89 ? -0.534 14.911 -4.233 1.00 86.00 89 GLU A CA 1
ATOM 650 C C . GLU A 1 89 ? -1.589 13.800 -4.290 1.00 86.00 89 GLU A C 1
ATOM 652 O O . GLU A 1 89 ? -2.536 13.819 -3.503 1.00 86.00 89 GLU A O 1
ATOM 657 N N . ARG A 1 90 ? -1.380 12.750 -5.094 1.00 82.19 90 ARG A N 1
ATOM 658 C CA . ARG A 1 90 ? -2.284 11.585 -5.116 1.00 82.19 90 ARG A CA 1
ATOM 659 C C . ARG A 1 90 ? -2.323 10.847 -3.783 1.00 82.19 90 ARG A C 1
ATOM 661 O O . ARG A 1 90 ? -3.398 10.476 -3.316 1.00 82.19 90 ARG A O 1
ATOM 668 N N . ARG A 1 91 ? -1.178 10.688 -3.112 1.00 81.38 91 ARG A N 1
ATOM 669 C CA . ARG A 1 91 ? -1.129 10.092 -1.764 1.00 81.38 91 ARG A CA 1
ATOM 670 C C . ARG A 1 91 ? -1.866 10.936 -0.726 1.00 81.38 91 ARG A C 1
ATOM 672 O O . ARG A 1 91 ? -2.558 10.373 0.122 1.00 81.38 91 ARG A O 1
ATOM 679 N N . LYS A 1 92 ? -1.746 12.267 -0.789 1.00 87.62 92 LYS A N 1
ATOM 680 C CA . LYS A 1 92 ? -2.513 13.180 0.075 1.00 87.62 92 LYS A CA 1
ATOM 681 C C . LYS A 1 92 ? -4.012 13.068 -0.193 1.00 87.62 92 LYS A C 1
ATOM 683 O O . LYS A 1 92 ? -4.789 12.954 0.750 1.00 87.62 92 LYS A O 1
ATOM 688 N N . GLN A 1 93 ? -4.403 13.048 -1.465 1.00 85.94 93 GLN A N 1
ATOM 689 C CA . GLN A 1 93 ? -5.791 12.896 -1.884 1.00 85.94 93 GLN A CA 1
ATOM 690 C C . GLN A 1 93 ? -6.389 11.570 -1.389 1.00 85.94 93 GLN A C 1
ATOM 692 O O . GLN A 1 93 ? -7.473 11.566 -0.808 1.00 85.94 93 GLN A O 1
ATOM 697 N N . TYR A 1 94 ? -5.666 10.455 -1.538 1.00 86.00 94 TYR A N 1
ATOM 698 C CA . TYR A 1 94 ? -6.081 9.163 -0.988 1.00 86.00 94 TYR A CA 1
ATOM 699 C C . TYR A 1 94 ? -6.259 9.222 0.532 1.00 86.00 94 TYR A C 1
ATOM 701 O O . TYR A 1 94 ? -7.294 8.800 1.045 1.00 86.00 94 TYR A O 1
ATOM 709 N N . ALA A 1 95 ? -5.280 9.771 1.259 1.00 87.88 95 ALA A N 1
ATOM 710 C CA . ALA A 1 95 ? -5.368 9.898 2.711 1.00 87.88 95 ALA A CA 1
ATOM 711 C C . ALA A 1 95 ? -6.604 10.708 3.137 1.00 87.88 95 ALA A C 1
ATOM 713 O O . ALA A 1 95 ? -7.320 10.286 4.042 1.00 87.88 95 ALA A O 1
ATOM 714 N N . PHE A 1 96 ? -6.895 11.808 2.435 1.00 90.75 96 PHE A N 1
ATOM 715 C CA . PHE A 1 96 ? -8.093 12.611 2.663 1.00 90.75 96 PHE A CA 1
ATOM 716 C C . PHE A 1 96 ? -9.379 11.801 2.462 1.00 90.75 96 PHE A C 1
ATOM 718 O O . PHE A 1 96 ? -10.208 11.754 3.367 1.00 90.75 96 PHE A O 1
ATOM 725 N N . TYR A 1 97 ? -9.552 11.130 1.316 1.00 89.81 97 TYR A N 1
ATOM 726 C CA . TYR A 1 97 ? -10.774 10.362 1.050 1.00 89.81 97 TYR A CA 1
ATOM 727 C C . TYR A 1 97 ? -10.929 9.154 1.970 1.00 89.81 97 TYR A C 1
ATOM 729 O O . TYR A 1 97 ? -12.042 8.857 2.396 1.00 89.81 97 TYR A O 1
ATOM 737 N N . ARG A 1 98 ? -9.827 8.487 2.326 1.00 91.56 98 ARG A N 1
ATOM 738 C CA . ARG A 1 98 ? -9.826 7.410 3.318 1.00 91.56 98 ARG A CA 1
ATOM 739 C C . ARG A 1 98 ? -10.378 7.898 4.653 1.00 91.56 98 ARG A C 1
ATOM 741 O O . ARG A 1 98 ? -11.294 7.288 5.198 1.00 91.56 98 ARG A O 1
ATOM 748 N N . ASP A 1 99 ? -9.842 9.001 5.163 1.00 92.50 99 ASP A N 1
ATOM 749 C CA . ASP A 1 99 ? -10.261 9.557 6.450 1.00 92.50 99 ASP A CA 1
ATOM 750 C C . ASP A 1 99 ? -11.697 10.098 6.369 1.00 92.50 99 ASP A C 1
ATOM 752 O O . ASP A 1 99 ? -12.484 9.924 7.300 1.00 92.50 99 ASP A O 1
ATOM 756 N N . TYR A 1 100 ? -12.073 10.683 5.227 1.00 93.00 100 TYR A N 1
ATOM 757 C CA . TYR A 1 100 ? -13.423 11.165 4.961 1.00 93.00 100 TYR A CA 1
ATOM 758 C C . TYR A 1 100 ? -14.454 10.028 4.972 1.00 93.00 100 TYR A C 1
ATOM 760 O O . TYR A 1 100 ? -15.468 10.151 5.654 1.00 93.00 100 TYR A O 1
ATOM 768 N N . LEU A 1 101 ? -14.195 8.922 4.268 1.00 93.94 101 LEU A N 1
ATOM 769 C CA . LEU A 1 101 ? -15.117 7.788 4.127 1.00 93.94 101 LEU A CA 1
ATOM 770 C C . LEU A 1 101 ? -15.214 6.910 5.380 1.00 93.94 101 LEU A C 1
ATOM 772 O O . LEU A 1 101 ? -16.205 6.207 5.547 1.00 93.94 101 LEU A O 1
ATOM 776 N N . LEU A 1 102 ? -14.213 6.948 6.261 1.00 94.38 102 LEU A N 1
ATOM 777 C CA . LEU A 1 102 ? -14.229 6.231 7.543 1.00 94.38 102 LEU A CA 1
ATOM 778 C C . LEU A 1 102 ? -14.750 7.092 8.703 1.00 94.38 102 LEU A C 1
ATOM 780 O O . LEU A 1 102 ? -14.946 6.589 9.810 1.00 94.38 102 LEU A O 1
ATOM 784 N N . ASN A 1 103 ? -14.988 8.385 8.477 1.00 94.62 103 ASN A N 1
ATOM 785 C CA . ASN A 1 103 ? -15.557 9.275 9.478 1.00 94.62 103 ASN A CA 1
ATOM 786 C C . ASN A 1 103 ? -17.082 9.092 9.582 1.00 94.62 103 ASN A C 1
ATOM 788 O O . ASN A 1 103 ? -17.819 9.264 8.613 1.00 94.62 103 ASN A O 1
ATOM 792 N N . GLN A 1 104 ? -17.564 8.819 10.795 1.00 94.06 104 GLN A N 1
ATOM 793 C CA . GLN A 1 104 ? -18.978 8.566 11.090 1.00 94.06 104 GLN A CA 1
ATOM 794 C C . GLN A 1 104 ? -19.928 9.693 10.646 1.00 94.06 104 GLN A C 1
ATOM 796 O O . GLN A 1 104 ? -21.017 9.418 10.141 1.00 94.06 104 GLN A O 1
ATOM 801 N N . GLU A 1 105 ? -19.545 10.958 10.825 1.00 94.81 105 GLU A N 1
ATOM 802 C CA . GLU A 1 105 ? -20.377 12.105 10.450 1.00 94.81 105 GLU A CA 1
ATOM 803 C C . GLU A 1 105 ? -20.501 12.224 8.926 1.00 94.81 105 GLU A C 1
ATOM 805 O O . GLU A 1 105 ? -21.586 12.472 8.401 1.00 94.81 105 GLU A O 1
ATOM 810 N N . ASN A 1 106 ? -19.412 11.974 8.202 1.00 95.75 106 ASN A N 1
ATOM 811 C CA . ASN A 1 106 ? -19.419 11.975 6.741 1.00 95.75 106 ASN A CA 1
ATOM 812 C C . ASN A 1 106 ? -20.199 10.786 6.173 1.00 95.75 106 ASN A C 1
ATOM 814 O O . ASN A 1 106 ? -20.970 10.966 5.234 1.00 95.75 106 ASN A O 1
ATOM 818 N N . ILE A 1 107 ? -20.098 9.598 6.779 1.00 95.25 107 ILE A N 1
ATOM 819 C CA . ILE A 1 107 ? -20.934 8.446 6.397 1.00 95.25 107 ILE A CA 1
ATOM 820 C C . ILE A 1 107 ? -22.422 8.803 6.528 1.00 95.25 107 ILE A C 1
ATOM 822 O O . ILE A 1 107 ? -23.201 8.534 5.614 1.00 95.25 107 ILE A O 1
ATOM 826 N N . ARG A 1 108 ? -22.818 9.475 7.618 1.00 96.19 108 ARG A N 1
ATOM 827 C CA . ARG A 1 108 ? -24.190 9.978 7.801 1.00 96.19 108 ARG A CA 1
ATOM 828 C C . ARG A 1 108 ? -24.588 11.027 6.758 1.00 96.19 108 ARG A C 1
ATOM 830 O O . ARG A 1 108 ? -25.738 11.041 6.335 1.00 96.19 108 ARG A O 1
ATOM 837 N N . LYS A 1 109 ? -23.666 11.881 6.303 1.00 94.44 109 LYS A N 1
ATOM 838 C CA . LYS A 1 109 ? -23.933 12.838 5.211 1.00 94.44 109 LYS A CA 1
ATOM 839 C C . LYS A 1 109 ? -24.178 12.137 3.871 1.00 94.44 109 LYS A C 1
ATOM 841 O O . LYS A 1 109 ? -25.044 12.574 3.125 1.00 94.44 109 LYS A O 1
ATOM 846 N N . ILE A 1 110 ? -23.444 11.061 3.580 1.00 94.19 110 ILE A N 1
ATOM 847 C CA . ILE A 1 110 ? -23.529 10.336 2.300 1.00 94.19 110 ILE A CA 1
ATOM 848 C C . ILE A 1 110 ? -24.767 9.440 2.242 1.00 94.19 110 ILE A C 1
ATOM 850 O O . ILE A 1 110 ? -25.500 9.455 1.259 1.00 94.19 110 ILE A O 1
ATOM 854 N N . TYR A 1 111 ? -24.987 8.637 3.282 1.00 94.19 111 TYR A N 1
ATOM 855 C CA . TYR A 1 111 ? -25.980 7.564 3.245 1.00 94.19 111 TYR A CA 1
ATOM 856 C C . TYR A 1 111 ? -27.266 7.894 4.030 1.00 94.19 111 TYR A C 1
ATOM 858 O O . TYR A 1 111 ? -28.254 7.171 3.913 1.00 94.19 111 TYR A O 1
ATOM 866 N N . GLY A 1 112 ? -27.282 8.975 4.819 1.00 93.31 112 GLY A N 1
ATOM 867 C CA . GLY A 1 112 ? -28.452 9.441 5.570 1.00 93.31 112 GLY A CA 1
ATOM 868 C C . GLY A 1 112 ? -28.177 9.693 7.057 1.00 93.31 112 GLY A C 1
ATOM 869 O O . GLY A 1 112 ? -27.522 8.904 7.742 1.00 93.31 112 GLY A O 1
ATOM 870 N N . ALA A 1 113 ? -28.724 10.794 7.586 1.00 92.19 113 ALA A N 1
ATOM 871 C CA . ALA A 1 113 ? -28.436 11.269 8.945 1.00 92.19 113 ALA A CA 1
ATOM 872 C C . ALA A 1 113 ? -28.791 10.258 10.055 1.00 92.19 113 ALA A C 1
ATOM 874 O O . ALA A 1 113 ? -28.131 10.224 11.093 1.00 92.19 113 ALA A O 1
ATOM 875 N N . ASN A 1 114 ? -29.795 9.410 9.813 1.00 93.31 114 ASN A N 1
ATOM 876 C CA . ASN A 1 114 ? -30.348 8.465 10.787 1.00 93.31 114 ASN A CA 1
ATOM 877 C C . ASN A 1 114 ? -29.716 7.067 10.731 1.00 93.31 114 ASN A C 1
ATOM 879 O O . ASN A 1 114 ? -30.261 6.131 11.314 1.00 93.31 114 ASN A O 1
ATOM 883 N N . ILE A 1 115 ? -28.594 6.892 10.029 1.00 94.19 115 ILE A N 1
ATOM 884 C CA . ILE A 1 115 ? -27.941 5.583 9.972 1.00 94.19 115 ILE A CA 1
ATOM 885 C C . ILE A 1 115 ? -27.485 5.160 11.368 1.00 94.19 115 ILE A C 1
ATOM 887 O O . ILE A 1 115 ? -26.759 5.920 12.032 1.00 94.19 115 ILE A O 1
ATOM 891 N N . PRO A 1 116 ? -27.890 3.955 11.817 1.00 95.31 116 PRO A N 1
ATOM 892 C CA . PRO A 1 116 ? -27.489 3.447 13.111 1.00 95.31 116 PRO A CA 1
ATOM 893 C C . PRO A 1 116 ? -26.000 3.114 13.086 1.00 95.31 116 PRO A C 1
ATOM 895 O O . PRO A 1 116 ? -25.486 2.546 12.127 1.00 95.31 116 PRO A O 1
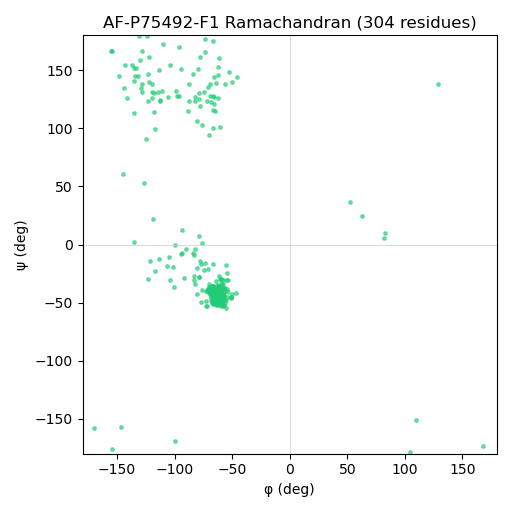ATOM 898 N N . PHE A 1 117 ? -25.317 3.476 14.164 1.00 96.69 117 PHE A N 1
ATOM 899 C CA . PHE A 1 117 ? -23.964 3.018 14.434 1.00 96.69 117 PHE A CA 1
ATOM 900 C C . PHE A 1 117 ? -23.990 2.268 15.752 1.00 96.69 117 PHE A C 1
ATOM 902 O O . PHE A 1 117 ? -24.512 2.780 16.741 1.00 96.69 117 PHE A O 1
ATOM 909 N N . GLU A 1 118 ? -23.407 1.080 15.752 1.00 97.25 118 GLU A N 1
ATOM 910 C CA . GLU A 1 118 ? -23.211 0.282 16.954 1.00 97.25 118 GLU A CA 1
ATOM 911 C C . GLU A 1 118 ? -21.713 0.226 17.263 1.00 97.25 118 GLU A C 1
ATOM 913 O O . GLU A 1 118 ? -20.894 -0.019 16.373 1.00 97.25 118 GLU A O 1
ATOM 918 N N . THR A 1 119 ? -21.348 0.484 18.517 1.00 97.75 119 THR A N 1
ATOM 919 C CA . THR A 1 119 ? -19.956 0.472 18.976 1.00 97.75 119 THR A CA 1
ATOM 920 C C . THR A 1 119 ? -19.644 -0.851 19.653 1.00 97.75 119 THR A C 1
ATOM 922 O O . THR A 1 119 ? -20.395 -1.301 20.517 1.00 97.75 119 THR A O 1
ATOM 925 N N . PHE A 1 120 ? -18.520 -1.455 19.280 1.00 98.06 120 PHE A N 1
ATOM 926 C CA . PHE A 1 120 ? -18.050 -2.716 19.840 1.00 98.06 120 PHE A CA 1
ATOM 927 C C . PHE A 1 120 ? -16.563 -2.654 20.159 1.00 98.06 120 PHE A C 1
ATOM 929 O O . PHE A 1 120 ? -15.803 -1.960 19.479 1.00 98.06 120 PHE A O 1
ATOM 936 N N . GLN A 1 121 ? -16.143 -3.443 21.144 1.00 98.12 121 GLN A N 1
ATOM 937 C CA . GLN A 1 121 ? -14.731 -3.729 21.365 1.00 98.12 121 GLN A CA 1
ATOM 938 C C . GLN A 1 121 ? -14.277 -4.881 20.470 1.00 98.12 121 GLN A C 1
ATOM 940 O O . GLN A 1 121 ? -15.030 -5.826 20.225 1.00 98.12 121 GLN A O 1
ATOM 945 N N . ILE A 1 122 ? -13.022 -4.842 20.014 1.00 98.25 122 ILE A N 1
ATOM 946 C CA . ILE A 1 122 ? -12.458 -5.887 19.142 1.00 98.25 122 ILE A CA 1
ATOM 947 C C . ILE A 1 122 ? -12.600 -7.287 19.751 1.00 98.25 122 ILE A C 1
ATOM 949 O O . ILE A 1 122 ? -12.919 -8.227 19.024 1.00 98.25 122 ILE A O 1
ATOM 953 N N . ARG A 1 123 ? -12.435 -7.439 21.072 1.00 97.94 123 ARG A N 1
ATOM 954 C CA . ARG A 1 123 ? -12.603 -8.733 21.766 1.00 97.94 123 ARG A CA 1
ATOM 955 C C . ARG A 1 123 ? -13.980 -9.374 21.582 1.00 97.94 123 ARG A C 1
ATOM 957 O O . ARG A 1 123 ? -14.092 -10.601 21.565 1.00 97.94 123 ARG A O 1
ATOM 964 N N . ASP A 1 124 ? -15.015 -8.556 21.425 1.00 98.00 124 ASP A N 1
ATOM 965 C CA . ASP A 1 124 ? -16.394 -9.031 21.331 1.00 98.00 124 ASP A CA 1
ATOM 966 C C . ASP A 1 124 ? -16.729 -9.480 19.904 1.00 98.00 124 ASP A C 1
ATOM 968 O O . ASP A 1 124 ? -17.545 -10.380 19.711 1.00 98.00 124 ASP A O 1
ATOM 972 N N . ILE A 1 125 ? -16.054 -8.909 18.900 1.00 97.81 125 ILE A N 1
ATOM 973 C CA . ILE A 1 125 ? -16.353 -9.139 17.478 1.00 97.81 125 ILE A CA 1
ATOM 974 C C . ILE A 1 125 ? -15.332 -10.023 16.756 1.00 97.81 125 ILE A C 1
ATOM 976 O O . ILE A 1 125 ? -15.652 -10.565 15.697 1.00 97.81 125 ILE A O 1
ATOM 980 N N . CYS A 1 126 ? -14.128 -10.191 17.309 1.00 98.25 126 CYS A N 1
ATOM 981 C CA . CYS A 1 126 ? -13.056 -10.989 16.714 1.00 98.25 126 CYS A CA 1
ATOM 982 C C . CYS A 1 126 ? -12.558 -12.097 17.647 1.00 98.25 126 CYS A C 1
ATOM 984 O O . CYS A 1 126 ? -12.496 -11.920 18.864 1.00 98.25 126 CYS A O 1
ATOM 986 N N . GLU A 1 127 ? -12.148 -13.218 17.058 1.00 98.00 127 GLU A N 1
ATOM 987 C CA . GLU A 1 127 ? -11.179 -14.130 17.666 1.00 98.00 127 GLU A CA 1
ATOM 988 C C . GLU A 1 127 ? -9.777 -13.551 17.474 1.00 98.00 127 GLU A C 1
ATOM 990 O O . GLU A 1 127 ? -9.419 -13.128 16.372 1.00 98.00 127 GLU A O 1
ATOM 995 N N . ILE A 1 128 ? -8.995 -13.488 18.554 1.00 97.88 128 ILE A N 1
ATOM 996 C CA . ILE A 1 128 ? -7.707 -12.788 18.574 1.00 97.88 128 ILE A CA 1
ATOM 997 C C . ILE A 1 128 ? -6.589 -13.780 18.867 1.00 97.88 128 ILE A C 1
ATOM 999 O O . ILE A 1 128 ? -6.490 -14.301 19.975 1.00 97.88 128 ILE A O 1
ATOM 1003 N N . ASN A 1 129 ? -5.711 -13.982 17.889 1.00 95.50 129 ASN A N 1
ATOM 1004 C CA . ASN A 1 129 ? -4.608 -14.935 17.956 1.00 95.50 129 ASN A CA 1
ATOM 1005 C C . ASN A 1 129 ? -3.278 -14.289 17.541 1.00 95.50 129 ASN A C 1
ATOM 1007 O O . ASN A 1 129 ? -3.204 -13.105 17.205 1.00 95.50 129 ASN A O 1
ATOM 1011 N N . ARG A 1 130 ? -2.197 -15.069 17.586 1.00 94.56 130 ARG A N 1
ATOM 1012 C CA . ARG A 1 130 ? -0.877 -14.717 17.044 1.00 94.56 130 ARG A CA 1
ATOM 1013 C C . ARG A 1 130 ? -0.368 -15.845 16.164 1.00 94.56 130 ARG A C 1
ATOM 1015 O O . ARG A 1 130 ? -0.803 -16.985 16.304 1.00 94.56 130 ARG A O 1
ATOM 1022 N N . GLY A 1 131 ? 0.563 -15.500 15.283 1.00 94.38 131 GLY A N 1
ATOM 1023 C CA . GLY A 1 131 ? 1.323 -16.486 14.532 1.00 94.38 131 GLY A CA 1
ATOM 1024 C C . GLY A 1 131 ? 2.245 -17.320 15.425 1.00 94.38 131 GLY A C 1
ATOM 1025 O O . GLY A 1 131 ? 2.395 -17.059 16.624 1.00 94.38 131 GLY A O 1
ATOM 1026 N N . ARG A 1 132 ? 2.904 -18.308 14.823 1.00 94.81 132 ARG A N 1
ATOM 1027 C CA . ARG A 1 132 ? 3.882 -19.177 15.497 1.00 94.81 132 ARG A CA 1
ATOM 1028 C C . ARG A 1 132 ? 5.308 -18.685 15.289 1.00 94.81 132 ARG A C 1
ATOM 1030 O O . ARG A 1 132 ? 5.566 -17.782 14.500 1.00 94.81 132 ARG A O 1
ATOM 1037 N N . GLU A 1 133 ? 6.273 -19.251 15.998 1.00 94.19 133 GLU A N 1
ATOM 1038 C CA . GLU A 1 133 ? 7.672 -18.921 15.735 1.00 94.19 133 GLU A CA 1
ATOM 1039 C C . GLU A 1 133 ? 8.090 -19.411 14.336 1.00 94.19 133 GLU A C 1
ATOM 1041 O O . GLU A 1 133 ? 7.999 -20.597 14.026 1.00 94.19 133 GLU A O 1
ATOM 1046 N N . ILE A 1 134 ? 8.527 -18.476 13.486 1.00 94.19 134 ILE A N 1
ATOM 1047 C CA . ILE A 1 134 ? 9.067 -18.742 12.149 1.00 94.19 134 ILE A CA 1
ATOM 1048 C C . ILE A 1 134 ? 10.317 -17.880 11.987 1.00 94.19 134 ILE A C 1
ATOM 1050 O O . ILE A 1 134 ? 10.231 -16.651 11.975 1.00 94.19 134 ILE A O 1
ATOM 1054 N N . ASN A 1 135 ? 11.476 -18.528 11.895 1.00 92.38 135 ASN A N 1
ATOM 1055 C CA . ASN A 1 135 ? 12.775 -17.882 11.724 1.00 92.38 135 ASN A CA 1
ATOM 1056 C C . ASN A 1 135 ? 13.339 -18.146 10.317 1.00 92.38 135 ASN A C 1
ATOM 1058 O O . ASN A 1 135 ? 12.802 -18.944 9.550 1.00 92.38 135 ASN A O 1
ATOM 1062 N N . GLU A 1 136 ? 14.445 -17.487 9.971 1.00 91.69 136 GLU A N 1
ATOM 1063 C CA . GLU A 1 136 ? 15.054 -17.635 8.643 1.00 91.69 136 GLU A CA 1
ATOM 1064 C C . GLU A 1 136 ? 15.484 -19.070 8.323 1.00 91.69 136 GLU A C 1
ATOM 1066 O O . GLU A 1 136 ? 15.427 -19.491 7.170 1.00 91.69 136 GLU A O 1
ATOM 1071 N N . LYS A 1 137 ? 15.918 -19.832 9.337 1.00 95.56 137 LYS A N 1
ATOM 1072 C CA . LYS A 1 137 ? 16.281 -21.241 9.163 1.00 95.56 137 LYS A CA 1
ATOM 1073 C C . LYS A 1 137 ? 15.062 -22.046 8.710 1.00 95.56 137 LYS A C 1
ATOM 1075 O O . LYS A 1 137 ? 15.156 -22.760 7.720 1.00 95.56 137 LYS A O 1
ATOM 1080 N N . TYR A 1 138 ? 13.921 -21.852 9.368 1.00 95.38 138 TYR A N 1
ATOM 1081 C CA . TYR A 1 138 ? 12.670 -22.513 9.012 1.00 95.38 138 TYR A CA 1
ATOM 1082 C C . TYR A 1 138 ? 12.224 -22.181 7.581 1.00 95.38 138 TYR A C 1
ATOM 1084 O O . TYR A 1 138 ? 11.829 -23.084 6.849 1.00 95.38 138 TYR A O 1
ATOM 1092 N N . LEU A 1 139 ? 12.345 -20.914 7.158 1.00 95.31 139 LEU A N 1
ATOM 1093 C CA . LEU A 1 139 ? 12.039 -20.501 5.780 1.00 95.31 139 LEU A CA 1
ATOM 1094 C C . LEU A 1 139 ? 12.927 -21.212 4.746 1.00 95.31 139 LEU A C 1
ATOM 1096 O O . LEU A 1 139 ? 12.437 -21.622 3.699 1.00 95.31 139 LEU A O 1
ATOM 1100 N N . ARG A 1 140 ? 14.226 -21.373 5.035 1.00 95.88 140 ARG A N 1
ATOM 1101 C CA . ARG A 1 140 ? 15.166 -22.069 4.138 1.00 95.88 140 ARG A CA 1
ATOM 1102 C C . ARG A 1 140 ? 14.925 -23.575 4.070 1.00 95.88 140 ARG A C 1
ATOM 1104 O O . ARG A 1 140 ? 15.152 -24.169 3.024 1.00 95.88 140 ARG A O 1
ATOM 1111 N N . GLU A 1 141 ? 14.506 -24.186 5.175 1.00 96.75 141 GLU A N 1
ATOM 1112 C CA . GLU A 1 141 ? 14.284 -25.635 5.270 1.00 96.75 141 GLU A CA 1
ATOM 1113 C C . GLU A 1 141 ? 12.932 -26.078 4.693 1.00 96.75 141 GLU A C 1
ATOM 1115 O O . GLU A 1 141 ? 12.784 -27.242 4.332 1.00 96.75 141 GLU A O 1
ATOM 1120 N N . ASN A 1 142 ? 11.964 -25.164 4.564 1.00 96.50 142 ASN A N 1
ATOM 1121 C CA . ASN A 1 142 ? 10.603 -25.476 4.119 1.00 96.50 142 ASN A CA 1
ATOM 1122 C C . ASN A 1 142 ? 10.163 -24.609 2.926 1.00 96.50 142 ASN A C 1
ATOM 1124 O O . ASN A 1 142 ? 9.120 -23.971 3.019 1.00 96.50 142 ASN A O 1
ATOM 1128 N N . PRO A 1 143 ? 10.921 -24.531 1.815 1.00 95.62 143 PRO A N 1
ATOM 1129 C CA . PRO A 1 143 ? 10.579 -23.653 0.699 1.00 95.62 143 PRO A CA 1
ATOM 1130 C C . PRO A 1 143 ? 9.260 -24.070 0.037 1.00 95.62 143 PRO A C 1
ATOM 1132 O O . PRO A 1 143 ? 9.023 -25.253 -0.199 1.00 95.62 143 PRO A O 1
ATOM 1135 N N . GLY A 1 144 ? 8.425 -23.095 -0.322 1.00 96.75 144 GLY A N 1
ATOM 1136 C CA . GLY A 1 144 ? 7.178 -23.345 -1.043 1.00 96.75 144 GLY A CA 1
ATOM 1137 C C . GLY A 1 144 ? 6.509 -22.073 -1.553 1.00 96.75 144 GLY A C 1
ATOM 1138 O O . GLY A 1 144 ? 7.165 -21.051 -1.754 1.00 96.75 144 GLY A O 1
ATOM 1139 N N . GLU A 1 145 ? 5.202 -22.143 -1.796 1.00 96.69 145 GLU A N 1
ATOM 1140 C CA . GLU A 1 145 ? 4.448 -21.085 -2.479 1.00 96.69 145 GLU A CA 1
ATOM 1141 C C . GLU A 1 145 ? 3.636 -20.191 -1.532 1.00 96.69 145 GLU A C 1
ATOM 1143 O O . GLU A 1 145 ? 3.294 -19.065 -1.912 1.00 96.69 145 GLU A O 1
ATOM 1148 N N . PHE A 1 146 ? 3.357 -20.648 -0.306 1.00 97.81 146 PHE A N 1
ATOM 1149 C CA . PHE A 1 146 ? 2.477 -19.948 0.626 1.00 97.81 146 PHE A CA 1
ATOM 1150 C C . PHE A 1 146 ? 3.223 -18.841 1.375 1.00 97.81 146 PHE A C 1
ATOM 1152 O O . PHE A 1 146 ? 4.272 -19.101 1.964 1.00 97.81 146 PHE A O 1
ATOM 1159 N N . PRO A 1 147 ? 2.724 -17.597 1.374 1.00 96.94 147 PRO A N 1
ATOM 1160 C CA . PRO A 1 147 ? 3.396 -16.477 2.015 1.00 96.94 147 PRO A CA 1
ATOM 1161 C C . PRO A 1 147 ? 3.479 -16.610 3.537 1.00 96.94 147 PRO A C 1
ATOM 1163 O O . PRO A 1 147 ? 2.544 -17.047 4.209 1.00 96.94 147 PRO A O 1
ATOM 1166 N N . VAL A 1 148 ? 4.599 -16.132 4.080 1.00 96.81 148 VAL A N 1
ATOM 1167 C CA . VAL A 1 148 ? 4.808 -15.941 5.515 1.00 96.81 148 VAL A CA 1
ATOM 1168 C C . VAL A 1 148 ? 4.913 -14.457 5.829 1.00 96.81 148 VAL A C 1
ATOM 1170 O O . VAL A 1 148 ? 5.791 -13.768 5.302 1.00 96.81 148 VAL A O 1
ATOM 1173 N N . TYR A 1 149 ? 4.064 -13.971 6.733 1.00 95.19 149 TYR A N 1
ATOM 1174 C CA . TYR A 1 149 ? 4.076 -12.578 7.186 1.00 95.19 149 TYR A CA 1
ATOM 1175 C C . TYR A 1 149 ? 4.698 -12.402 8.576 1.00 95.19 149 TYR A C 1
ATOM 1177 O O . TYR A 1 149 ? 4.685 -13.305 9.407 1.00 95.19 149 TYR A O 1
ATOM 1185 N N . SER A 1 150 ? 5.236 -11.219 8.865 1.00 92.69 150 SER A N 1
ATOM 1186 C CA . SER A 1 150 ? 5.831 -10.880 10.167 1.00 92.69 150 SER A CA 1
ATOM 1187 C C . SER A 1 150 ? 5.599 -9.400 10.509 1.00 92.69 150 SER A C 1
ATOM 1189 O O . SER A 1 150 ? 4.678 -8.776 9.989 1.00 92.69 150 SER A O 1
ATOM 1191 N N . SER A 1 151 ? 6.432 -8.816 11.374 1.00 87.38 151 SER A N 1
ATOM 1192 C CA . SER A 1 151 ? 6.430 -7.382 11.705 1.00 87.38 151 SER A CA 1
ATOM 1193 C C . SER A 1 151 ? 7.060 -6.476 10.637 1.00 87.38 151 SER A C 1
ATOM 1195 O O . SER A 1 151 ? 7.130 -5.260 10.832 1.00 87.38 151 SER A O 1
ATOM 1197 N N . ALA A 1 152 ? 7.519 -7.040 9.515 1.00 80.25 152 ALA A N 1
ATOM 1198 C CA . ALA A 1 152 ? 7.992 -6.263 8.378 1.00 80.25 152 ALA A CA 1
ATOM 1199 C C . ALA A 1 152 ? 6.854 -5.405 7.795 1.00 80.25 152 ALA A C 1
ATOM 1201 O O . ALA A 1 152 ? 5.674 -5.735 7.901 1.00 80.25 152 ALA A O 1
ATOM 1202 N N . THR A 1 153 ? 7.206 -4.284 7.176 1.00 68.94 153 THR A N 1
ATOM 1203 C CA . THR A 1 153 ? 6.248 -3.392 6.497 1.00 68.94 153 THR A CA 1
ATOM 1204 C C . THR A 1 153 ? 6.498 -3.270 5.012 1.00 68.94 153 THR A C 1
ATOM 1206 O O . THR A 1 153 ? 5.574 -2.957 4.262 1.00 68.94 153 THR A O 1
ATOM 1209 N N . THR A 1 154 ? 7.725 -3.541 4.579 1.00 74.31 154 THR A N 1
ATOM 1210 C CA . THR A 1 154 ? 8.042 -3.723 3.171 1.00 74.31 154 THR A CA 1
ATOM 1211 C C . THR A 1 154 ? 7.277 -4.930 2.636 1.00 74.31 154 THR A C 1
ATOM 1213 O O . THR A 1 154 ? 7.009 -5.890 3.360 1.00 74.31 154 THR A O 1
ATOM 1216 N N . ASN A 1 155 ? 6.867 -4.847 1.371 1.00 79.75 155 ASN A N 1
ATOM 1217 C CA . ASN A 1 155 ? 6.171 -5.923 0.667 1.00 79.75 155 ASN A CA 1
ATOM 1218 C C . ASN A 1 155 ? 4.932 -6.473 1.416 1.00 79.75 155 ASN A C 1
ATOM 1220 O O . ASN A 1 155 ? 4.699 -7.679 1.478 1.00 79.75 155 ASN A O 1
ATOM 1224 N N . GLY A 1 156 ? 4.183 -5.590 2.092 1.00 81.56 156 GLY A N 1
ATOM 1225 C CA . GLY A 1 156 ? 3.010 -5.978 2.880 1.00 81.56 156 GLY A CA 1
ATOM 1226 C C . GLY A 1 156 ? 3.332 -6.900 4.059 1.00 81.56 156 GLY A C 1
ATOM 1227 O O . GLY A 1 156 ? 2.472 -7.671 4.469 1.00 81.56 156 GLY A O 1
ATOM 1228 N N . GLY A 1 157 ? 4.560 -6.869 4.579 1.00 86.25 157 GLY A N 1
ATOM 1229 C CA . GLY A 1 157 ? 5.021 -7.689 5.700 1.00 86.25 157 GLY A CA 1
ATOM 1230 C C . GLY A 1 157 ? 5.457 -9.106 5.350 1.00 86.25 157 GLY A C 1
ATOM 1231 O O . GLY A 1 157 ? 5.674 -9.900 6.266 1.00 86.25 157 GLY A O 1
ATOM 1232 N N . LEU A 1 158 ? 5.584 -9.423 4.058 1.00 92.31 158 LEU A N 1
ATOM 1233 C CA . LEU A 1 158 ? 6.090 -10.704 3.571 1.00 92.31 158 LEU A CA 1
ATOM 1234 C C . LEU A 1 158 ? 7.574 -10.871 3.934 1.00 92.31 158 LEU A C 1
ATOM 1236 O O . LEU A 1 158 ? 8.386 -10.007 3.612 1.00 92.31 158 LEU A O 1
ATOM 1240 N N . ILE A 1 159 ? 7.928 -11.994 4.563 1.00 92.75 159 ILE A N 1
ATOM 1241 C CA . ILE A 1 159 ? 9.321 -12.345 4.902 1.00 92.75 159 ILE A CA 1
ATOM 1242 C C . ILE A 1 159 ? 9.854 -13.559 4.135 1.00 92.75 159 ILE A C 1
ATOM 1244 O O . ILE A 1 159 ? 11.052 -13.818 4.147 1.00 92.75 159 ILE A O 1
ATOM 1248 N N . GLY A 1 160 ? 8.980 -14.311 3.470 1.00 94.50 160 GLY A N 1
ATOM 1249 C CA . GLY A 1 160 ? 9.342 -15.509 2.724 1.00 94.50 160 GLY A CA 1
ATOM 1250 C C . GLY A 1 160 ? 8.106 -16.306 2.333 1.00 94.50 160 GLY A C 1
ATOM 1251 O O . GLY A 1 160 ? 6.979 -15.849 2.538 1.00 94.50 160 GLY A O 1
ATOM 1252 N N . LYS A 1 161 ? 8.324 -17.494 1.774 1.00 96.81 161 LYS A N 1
ATOM 1253 C CA . LYS A 1 161 ? 7.262 -18.436 1.425 1.00 96.81 161 LYS A CA 1
ATOM 1254 C C . LYS A 1 161 ? 7.624 -19.841 1.886 1.00 96.81 161 LYS A C 1
ATOM 1256 O O . LYS A 1 161 ? 8.801 -20.198 1.837 1.00 96.81 161 LYS A O 1
ATOM 1261 N N . ILE A 1 162 ? 6.626 -20.606 2.316 1.00 97.50 162 ILE A N 1
ATOM 1262 C CA . ILE A 1 162 ? 6.784 -21.975 2.808 1.00 97.50 162 ILE A CA 1
ATOM 1263 C C . ILE A 1 162 ? 5.834 -22.956 2.111 1.00 97.50 162 ILE A C 1
ATOM 1265 O O . ILE A 1 162 ? 4.948 -22.558 1.351 1.00 97.50 162 ILE A O 1
ATOM 1269 N N . ASN A 1 163 ? 6.082 -24.253 2.290 1.00 97.19 163 ASN A N 1
ATOM 1270 C CA . ASN A 1 163 ? 5.330 -25.342 1.653 1.00 97.19 163 ASN A CA 1
ATOM 1271 C C . ASN A 1 163 ? 4.032 -25.737 2.376 1.00 97.19 163 ASN A C 1
ATOM 1273 O O . ASN A 1 163 ? 3.252 -26.510 1.821 1.00 97.19 163 ASN A O 1
ATOM 1277 N N . ASP A 1 164 ? 3.773 -25.193 3.562 1.00 96.94 164 ASP A N 1
ATOM 1278 C CA . ASP A 1 164 ? 2.539 -25.361 4.324 1.00 96.94 164 ASP A CA 1
ATOM 1279 C C . ASP A 1 164 ? 1.889 -24.006 4.658 1.00 96.94 164 ASP A C 1
ATOM 1281 O O . ASP A 1 164 ? 2.342 -22.945 4.230 1.00 96.94 164 ASP A O 1
ATOM 1285 N N . TYR A 1 165 ? 0.749 -24.028 5.342 1.00 97.38 165 TYR A N 1
ATOM 1286 C CA . TYR A 1 165 ? 0.068 -22.815 5.785 1.00 97.38 165 TYR A CA 1
ATOM 1287 C C . TYR A 1 165 ? -0.674 -23.081 7.091 1.00 97.38 165 TYR A C 1
ATOM 1289 O O . TYR A 1 165 ? -1.227 -24.162 7.292 1.00 97.38 165 TYR A O 1
ATOM 1297 N N . ASP A 1 166 ? -0.715 -22.073 7.958 1.00 96.69 166 ASP A N 1
ATOM 1298 C CA . ASP A 1 166 ? -1.436 -22.142 9.233 1.00 96.69 166 ASP A CA 1
ATOM 1299 C C . ASP A 1 166 ? -2.878 -21.619 9.099 1.00 96.69 166 ASP A C 1
ATOM 1301 O O . ASP A 1 166 ? -3.770 -22.048 9.829 1.00 96.69 166 ASP A O 1
ATOM 1305 N N . PHE A 1 167 ? -3.120 -20.692 8.163 1.00 97.12 167 PHE A N 1
ATOM 1306 C CA . PHE A 1 167 ? -4.387 -19.974 8.020 1.00 97.12 167 PHE A CA 1
ATOM 1307 C C . PHE A 1 167 ? -4.876 -19.967 6.570 1.00 97.12 167 PHE A C 1
ATOM 1309 O O . PHE A 1 167 ? -4.085 -19.880 5.627 1.00 97.12 167 PHE A O 1
ATOM 1316 N N . HIS A 1 168 ? -6.196 -20.028 6.385 1.00 97.19 168 HIS A N 1
ATOM 1317 C CA . HIS A 1 168 ? -6.833 -19.957 5.073 1.00 97.19 168 HIS A CA 1
ATOM 1318 C C . HIS A 1 168 ? -8.123 -19.140 5.118 1.00 97.19 168 HIS A C 1
ATOM 1320 O O . HIS A 1 168 ? -9.030 -19.447 5.888 1.00 97.19 168 HIS A O 1
ATOM 1326 N N . GLY A 1 169 ? -8.216 -18.140 4.243 1.00 95.56 169 GLY A N 1
ATOM 1327 C CA . GLY A 1 169 ? -9.398 -17.296 4.094 1.00 95.56 169 GLY A CA 1
ATOM 1328 C C . GLY A 1 169 ? -9.160 -15.882 4.610 1.00 95.56 169 GLY A C 1
ATOM 1329 O O . GLY A 1 169 ? -8.041 -15.373 4.554 1.00 95.56 169 GLY A O 1
ATOM 1330 N N . GLU A 1 170 ? -10.227 -15.241 5.084 1.00 96.50 170 GLU A N 1
ATOM 1331 C CA . GLU A 1 170 ? -10.224 -13.817 5.424 1.00 96.50 170 GLU A CA 1
ATOM 1332 C C . GLU A 1 170 ? -9.799 -13.532 6.864 1.00 96.50 170 GLU A C 1
ATOM 1334 O O . GLU A 1 170 ? -10.533 -13.825 7.808 1.00 96.50 170 GLU A O 1
ATOM 1339 N N . TYR A 1 171 ? -8.666 -12.849 7.006 1.00 97.94 171 TYR A N 1
ATOM 1340 C CA . TYR A 1 171 ? -8.113 -12.420 8.285 1.00 97.94 171 TYR A CA 1
ATOM 1341 C C . TYR A 1 171 ? -7.663 -10.962 8.223 1.00 97.94 171 TYR A C 1
ATOM 1343 O O . TYR A 1 171 ? -7.230 -10.452 7.187 1.00 97.94 171 TYR A O 1
ATOM 1351 N N . VAL A 1 172 ? -7.701 -10.288 9.369 1.00 97.75 172 VAL A N 1
ATOM 1352 C CA . VAL A 1 172 ? -7.005 -9.015 9.563 1.00 97.75 172 VAL A CA 1
ATOM 1353 C C . VAL A 1 172 ? -5.786 -9.279 10.430 1.00 97.75 172 VAL A C 1
ATOM 1355 O O . VAL A 1 172 ? -5.883 -9.865 11.500 1.00 97.75 172 VAL A O 1
ATOM 1358 N N . THR A 1 173 ? -4.618 -8.856 9.967 1.00 96.75 173 THR A N 1
ATOM 1359 C CA . THR A 1 173 ? -3.350 -9.045 10.677 1.00 96.75 173 THR A CA 1
ATOM 1360 C C . THR A 1 173 ? -2.782 -7.712 11.124 1.00 96.75 173 THR A C 1
ATOM 1362 O O . THR A 1 173 ? -3.000 -6.697 10.462 1.00 96.75 173 THR A O 1
ATOM 1365 N N . TRP A 1 174 ? -2.036 -7.694 12.227 1.00 96.12 174 TRP A N 1
ATOM 1366 C CA . TRP A 1 174 ? -1.300 -6.502 12.645 1.00 96.12 174 TRP A CA 1
ATOM 1367 C C . TRP A 1 174 ? 0.113 -6.822 13.124 1.00 96.12 174 TRP A C 1
ATOM 1369 O O . TRP A 1 174 ? 0.399 -7.919 13.603 1.00 96.12 174 TRP A O 1
ATOM 1379 N N . THR A 1 175 ? 1.010 -5.849 13.022 1.00 94.94 175 THR A N 1
ATOM 1380 C CA . THR A 1 175 ? 2.373 -5.948 13.553 1.00 94.94 175 THR A CA 1
ATOM 1381 C C . THR A 1 175 ? 2.362 -5.727 15.068 1.00 94.94 175 THR A C 1
ATOM 1383 O O . THR A 1 175 ? 1.971 -4.663 15.559 1.00 94.94 175 THR A O 1
ATOM 1386 N N . THR A 1 176 ? 2.791 -6.721 15.849 1.00 93.50 176 THR A N 1
ATOM 1387 C CA . THR A 1 176 ? 2.713 -6.625 17.317 1.00 93.50 176 THR A CA 1
ATOM 1388 C C . THR A 1 176 ? 3.827 -5.779 17.912 1.00 93.50 176 THR A C 1
ATOM 1390 O O . THR A 1 176 ? 3.634 -5.212 18.978 1.00 93.50 176 THR A O 1
ATOM 1393 N N . GLY A 1 177 ? 4.992 -5.690 17.270 1.00 89.75 177 GLY A N 1
ATOM 1394 C CA . GLY A 1 177 ? 6.149 -4.978 17.811 1.00 89.75 177 GLY A CA 1
ATOM 1395 C C . GLY A 1 177 ? 7.121 -4.495 16.739 1.00 89.75 177 GLY A C 1
ATOM 1396 O O . GLY A 1 177 ? 7.048 -4.920 15.586 1.00 89.75 177 GLY A O 1
ATOM 1397 N N . GLY A 1 178 ? 8.033 -3.608 17.134 1.00 88.06 178 GLY A N 1
ATOM 1398 C CA . GLY A 1 178 ? 9.043 -3.002 16.263 1.00 88.06 178 GLY A CA 1
ATOM 1399 C C . GLY A 1 178 ? 8.714 -1.555 15.895 1.00 88.06 178 GLY A C 1
ATOM 1400 O O . GLY A 1 178 ? 7.685 -1.016 16.297 1.00 88.06 178 GLY A O 1
ATOM 1401 N N . ALA A 1 179 ? 9.568 -0.927 15.079 1.00 86.00 179 ALA A N 1
ATOM 1402 C CA . ALA A 1 179 ? 9.400 0.462 14.618 1.00 86.00 179 ALA A CA 1
ATOM 1403 C C . ALA A 1 179 ? 8.051 0.730 13.919 1.00 86.00 179 ALA A C 1
ATOM 1405 O O . ALA A 1 179 ? 7.620 1.873 13.779 1.00 86.00 179 ALA A O 1
ATOM 1406 N N . HIS A 1 180 ? 7.374 -0.333 13.491 1.00 87.19 180 HIS A N 1
ATOM 1407 C CA . HIS A 1 180 ? 6.116 -0.279 12.768 1.00 87.19 180 HIS A CA 1
ATOM 1408 C C . HIS A 1 180 ? 4.962 -0.967 13.491 1.00 87.19 180 HIS A C 1
ATOM 1410 O O . HIS A 1 180 ? 4.013 -1.386 12.829 1.00 87.19 180 HIS A O 1
ATOM 1416 N N . ALA A 1 181 ? 5.046 -1.139 14.812 1.00 92.12 181 ALA A N 1
ATOM 1417 C CA . ALA A 1 181 ? 3.964 -1.710 15.606 1.00 92.12 181 ALA A CA 1
ATOM 1418 C C . ALA A 1 181 ? 2.621 -1.015 15.316 1.00 92.12 181 ALA A C 1
ATOM 1420 O O . ALA A 1 181 ? 2.553 0.205 15.154 1.00 92.12 181 ALA A O 1
ATOM 1421 N N . GLY A 1 182 ? 1.553 -1.808 15.242 1.00 94.00 182 GLY A N 1
ATOM 1422 C CA . GLY A 1 182 ? 0.205 -1.329 14.950 1.00 94.00 182 GLY A CA 1
ATOM 1423 C C . GLY A 1 182 ? -0.104 -1.116 13.468 1.00 94.00 182 GLY A C 1
ATOM 1424 O O . GLY A 1 182 ? -1.191 -0.644 13.158 1.00 94.00 182 GLY A O 1
ATOM 1425 N N . ASN A 1 183 ? 0.779 -1.471 12.535 1.00 94.62 183 ASN A N 1
ATOM 1426 C CA . ASN A 1 183 ? 0.403 -1.531 11.122 1.00 94.62 183 ASN A CA 1
ATOM 1427 C C . ASN A 1 183 ? -0.538 -2.715 10.881 1.00 94.62 183 ASN A C 1
ATOM 1429 O O . ASN A 1 183 ? -0.291 -3.807 11.385 1.00 94.62 183 ASN A O 1
ATOM 1433 N N . VAL A 1 184 ? -1.603 -2.487 10.113 1.00 95.50 184 VAL A N 1
ATOM 1434 C CA . VAL A 1 184 ? -2.711 -3.432 9.916 1.00 95.50 184 VAL A CA 1
ATOM 1435 C C . VAL A 1 184 ? -2.831 -3.794 8.440 1.00 95.50 184 VAL A C 1
ATOM 1437 O O . VAL A 1 184 ? -2.738 -2.919 7.575 1.00 95.50 184 VAL A O 1
ATOM 1440 N N . PHE A 1 185 ? -3.069 -5.071 8.157 1.00 94.94 185 PHE A N 1
ATOM 1441 C CA . PHE A 1 185 ? -3.177 -5.622 6.810 1.00 94.94 185 PHE A CA 1
ATOM 1442 C C . PHE A 1 185 ? -4.374 -6.561 6.701 1.00 94.94 185 PHE A C 1
ATOM 1444 O O . PHE A 1 185 ? -4.631 -7.361 7.599 1.00 94.94 185 PHE A O 1
ATOM 1451 N N . TYR A 1 186 ? -5.067 -6.501 5.569 1.00 95.62 186 TYR A N 1
ATOM 1452 C CA . TYR A 1 186 ? -6.090 -7.473 5.201 1.00 95.62 186 TYR A CA 1
ATOM 1453 C C . TYR A 1 186 ? -5.430 -8.645 4.470 1.00 95.62 186 TYR A C 1
ATOM 1455 O O . TYR A 1 186 ? -4.541 -8.423 3.648 1.00 95.62 186 TYR A O 1
ATOM 1463 N N . ARG A 1 187 ? -5.852 -9.872 4.779 1.00 95.38 187 ARG A N 1
ATOM 1464 C CA . ARG A 1 187 ? -5.375 -11.119 4.171 1.00 95.38 187 ARG A CA 1
ATOM 1465 C C . ARG A 1 187 ? -6.576 -11.931 3.711 1.00 95.38 187 ARG A C 1
ATOM 1467 O O . ARG A 1 187 ? -7.532 -12.067 4.469 1.00 95.38 187 ARG A O 1
ATOM 1474 N N . ASN A 1 188 ? -6.514 -12.469 2.499 1.00 95.94 188 ASN A N 1
ATOM 1475 C CA . ASN A 1 188 ? -7.541 -13.359 1.961 1.00 95.94 188 ASN A CA 1
ATOM 1476 C C . ASN A 1 188 ? -6.911 -14.439 1.071 1.00 95.94 188 ASN A C 1
ATOM 1478 O O . ASN A 1 188 ? -7.146 -14.493 -0.133 1.00 95.94 188 ASN A O 1
ATOM 1482 N N . GLU A 1 189 ? -6.031 -15.245 1.660 1.00 95.94 189 GLU A N 1
ATOM 1483 C CA . GLU A 1 189 ? -5.302 -16.311 0.969 1.00 95.94 189 GLU A CA 1
ATOM 1484 C C . GLU A 1 189 ? -4.886 -17.414 1.954 1.00 95.94 189 GLU A C 1
ATOM 1486 O O . GLU A 1 189 ? -5.273 -17.395 3.124 1.00 95.94 189 GLU A O 1
ATOM 1491 N N . LYS A 1 190 ? -4.141 -18.416 1.479 1.00 98.25 190 LYS A N 1
ATOM 1492 C CA . LYS A 1 190 ? -3.449 -19.378 2.348 1.00 98.25 190 LYS A CA 1
ATOM 1493 C C . LYS A 1 190 ? -2.139 -18.756 2.798 1.00 98.25 190 LYS A C 1
ATOM 1495 O O . LYS A 1 190 ? -1.347 -18.382 1.942 1.00 98.25 190 LYS A O 1
ATOM 1500 N N . PHE A 1 191 ? -1.908 -18.641 4.098 1.00 97.75 191 PHE A N 1
ATOM 1501 C CA . PHE A 1 191 ? -0.693 -18.019 4.611 1.00 97.75 191 PHE A CA 1
ATOM 1502 C C . PHE A 1 191 ? -0.322 -18.523 6.004 1.00 97.75 191 PHE A C 1
ATOM 1504 O O . PHE A 1 191 ? -1.128 -19.111 6.724 1.00 97.75 191 PHE A O 1
ATOM 1511 N N . SER A 1 192 ? 0.903 -18.205 6.398 1.00 97.50 192 SER A N 1
ATOM 1512 C CA . SER A 1 192 ? 1.388 -18.314 7.769 1.00 97.50 192 SER A CA 1
ATOM 1513 C C . SER A 1 192 ? 1.877 -16.959 8.253 1.00 97.50 192 SER A C 1
ATOM 1515 O O . SER A 1 192 ? 2.167 -16.051 7.469 1.00 97.50 192 SER A O 1
ATOM 1517 N N . CYS A 1 193 ? 1.995 -16.784 9.562 1.00 95.75 193 CYS A N 1
ATOM 1518 C CA . CYS A 1 193 ? 2.658 -15.605 10.089 1.00 95.75 193 CYS A CA 1
ATOM 1519 C C . CYS A 1 193 ? 3.479 -15.920 11.333 1.00 95.75 193 CYS A C 1
ATOM 1521 O O . CYS A 1 193 ? 3.238 -16.898 12.042 1.00 95.75 193 CYS A O 1
ATOM 1523 N N . SER A 1 194 ? 4.491 -15.089 11.561 1.00 94.69 194 SER A N 1
ATOM 1524 C CA . SER A 1 194 ? 5.373 -15.215 12.707 1.00 94.69 194 SER A CA 1
ATOM 1525 C C . SER A 1 194 ? 4.668 -14.763 13.989 1.00 94.69 194 SER A C 1
ATOM 1527 O O . SER A 1 194 ? 3.686 -14.018 13.963 1.00 94.69 194 SER A O 1
ATOM 1529 N N . GLN A 1 195 ? 5.246 -15.106 15.136 1.00 92.75 195 GLN A N 1
ATOM 1530 C CA . GLN A 1 195 ? 4.803 -14.619 16.438 1.00 92.75 195 GLN A CA 1
ATOM 1531 C C . GLN A 1 195 ? 4.740 -13.086 16.520 1.00 92.75 195 GLN A C 1
ATOM 1533 O O . GLN A 1 195 ? 3.963 -12.550 17.302 1.00 92.75 195 GLN A O 1
ATOM 1538 N N . ASN A 1 196 ? 5.497 -12.345 15.707 1.00 91.69 196 ASN A N 1
ATOM 1539 C CA . ASN A 1 196 ? 5.464 -10.876 15.697 1.00 91.69 196 ASN A CA 1
ATOM 1540 C C . ASN A 1 196 ? 4.265 -10.295 14.924 1.00 91.69 196 ASN A C 1
ATOM 1542 O O . ASN A 1 196 ? 4.177 -9.081 14.708 1.00 91.69 196 ASN A O 1
ATOM 1546 N N . CYS A 1 197 ? 3.349 -11.164 14.505 1.00 94.31 197 CYS A N 1
ATOM 1547 C CA . CYS A 1 197 ? 2.108 -10.839 13.839 1.00 94.31 197 CYS A CA 1
ATOM 1548 C C . CYS A 1 197 ? 0.924 -11.311 14.692 1.00 94.31 197 CYS A C 1
ATOM 1550 O O . CYS A 1 197 ? 0.883 -12.449 15.169 1.00 94.31 197 CYS A O 1
ATOM 1552 N N . GLY A 1 198 ? -0.034 -10.418 14.904 1.00 95.94 198 GLY A N 1
ATOM 1553 C CA . GLY A 1 198 ? -1.325 -10.751 15.480 1.00 95.94 198 GLY A CA 1
ATOM 1554 C C . GLY A 1 198 ? -2.353 -11.020 14.386 1.00 95.94 198 GLY A C 1
ATOM 1555 O O . GLY A 1 198 ? -2.251 -10.452 13.298 1.00 95.94 198 GLY A O 1
ATOM 1556 N N . LEU A 1 199 ? -3.338 -11.867 14.681 1.00 97.19 199 LEU A N 1
ATOM 1557 C CA . LEU A 1 199 ? -4.454 -12.203 13.800 1.00 97.19 199 LEU A CA 1
ATOM 1558 C C . LEU A 1 199 ? -5.791 -11.883 14.459 1.00 97.19 199 LEU A C 1
ATOM 1560 O O . LEU A 1 199 ? -5.990 -12.142 15.646 1.00 97.19 199 LEU A O 1
ATOM 1564 N N . LEU A 1 200 ? -6.702 -11.358 13.653 1.00 98.25 200 LEU A N 1
ATOM 1565 C CA . LEU A 1 200 ? -8.097 -11.121 13.971 1.00 98.25 200 LEU A CA 1
ATOM 1566 C C . LEU A 1 200 ? -8.951 -11.856 12.942 1.00 98.25 200 LEU A C 1
ATOM 1568 O O . LEU A 1 200 ? -8.834 -11.609 11.738 1.00 98.25 200 LEU A O 1
ATOM 1572 N N . GLU A 1 201 ? -9.824 -12.725 13.431 1.00 98.06 201 GLU A N 1
ATOM 1573 C CA . GLU A 1 201 ? -10.868 -13.362 12.636 1.00 98.06 201 GLU A CA 1
ATOM 1574 C C . GLU A 1 201 ? -12.230 -12.858 13.098 1.00 98.06 201 GLU A C 1
ATOM 1576 O O . GLU A 1 201 ? -12.569 -12.950 14.277 1.00 98.06 201 GLU A O 1
ATOM 1581 N N . VAL A 1 202 ? -13.018 -12.306 12.178 1.00 98.12 202 VAL A N 1
ATOM 1582 C CA . VAL A 1 202 ? -14.359 -11.804 12.486 1.00 98.12 202 VAL A CA 1
ATOM 1583 C C . VAL A 1 202 ? -15.292 -12.970 12.825 1.00 98.12 202 VAL A C 1
ATOM 1585 O O . VAL A 1 202 ? -15.529 -13.840 11.990 1.00 98.12 202 VAL A O 1
ATOM 1588 N N . LYS A 1 203 ? -15.893 -12.934 14.022 1.00 97.50 203 LYS A N 1
ATOM 1589 C CA . LYS A 1 203 ? -16.807 -13.974 14.530 1.00 97.50 203 LYS A CA 1
ATOM 1590 C C . LYS A 1 203 ? -18.115 -14.057 13.739 1.00 97.50 203 LYS A C 1
ATOM 1592 O O . LYS A 1 203 ? -18.619 -15.143 13.479 1.00 97.50 203 LYS A O 1
ATOM 1597 N N . ASN A 1 204 ? -18.690 -12.907 13.371 1.00 97.06 204 ASN A N 1
ATOM 1598 C CA . ASN A 1 204 ? -19.976 -12.825 12.671 1.00 97.06 204 ASN A CA 1
ATOM 1599 C C . ASN A 1 204 ? -19.854 -12.036 11.360 1.00 97.06 204 ASN A C 1
ATOM 1601 O O . ASN A 1 204 ? -20.055 -10.818 11.326 1.00 97.06 204 ASN A O 1
ATOM 1605 N N . LYS A 1 205 ? -19.572 -12.756 10.271 1.00 95.94 205 LYS A N 1
ATOM 1606 C CA . LYS A 1 205 ? -19.428 -12.193 8.918 1.00 95.94 205 LYS A CA 1
ATOM 1607 C C . LYS A 1 205 ? -20.735 -11.629 8.340 1.00 95.94 205 LYS A C 1
ATOM 1609 O O . LYS A 1 205 ? -20.685 -10.813 7.434 1.00 95.94 205 LYS A O 1
ATOM 1614 N N . ASN A 1 206 ? -21.892 -11.978 8.912 1.00 96.50 206 ASN A N 1
ATOM 1615 C CA . ASN A 1 206 ? -23.189 -11.399 8.534 1.00 96.50 206 ASN A CA 1
ATOM 1616 C C . ASN A 1 206 ? -23.460 -10.043 9.210 1.00 96.50 206 ASN A C 1
ATOM 1618 O O . ASN A 1 206 ? -24.488 -9.422 8.946 1.00 96.50 206 ASN A O 1
ATOM 1622 N N . LYS A 1 207 ? -22.570 -9.579 10.100 1.00 97.19 207 LYS A N 1
ATOM 1623 C CA . LYS A 1 207 ? -22.676 -8.267 10.760 1.00 97.19 207 LYS A CA 1
ATOM 1624 C C . LYS A 1 207 ? -21.454 -7.375 10.533 1.00 97.19 207 LYS A C 1
ATOM 1626 O O . LYS A 1 207 ? -21.597 -6.152 10.507 1.00 97.19 207 LYS A O 1
ATOM 1631 N N . PHE A 1 208 ? -20.272 -7.959 10.355 1.00 98.12 208 PHE A N 1
ATOM 1632 C CA . PHE A 1 208 ? -19.020 -7.213 10.250 1.00 98.12 208 PHE A CA 1
ATOM 1633 C C . PHE A 1 208 ? -18.223 -7.620 9.012 1.00 98.12 208 PHE A C 1
ATOM 1635 O O . PHE A 1 208 ? -17.971 -8.802 8.787 1.00 98.12 208 PHE A O 1
ATOM 1642 N N . SER A 1 209 ? -17.769 -6.627 8.248 1.00 97.75 209 SER A N 1
ATOM 1643 C CA . SER A 1 209 ? -16.868 -6.836 7.113 1.00 97.75 209 SER A CA 1
ATOM 1644 C C . SER A 1 209 ? -15.408 -6.820 7.573 1.00 97.75 209 SER A C 1
ATOM 1646 O O . SER A 1 209 ? -14.929 -5.818 8.113 1.00 97.75 209 SER A O 1
ATOM 1648 N N . SER A 1 210 ? -14.660 -7.895 7.299 1.00 97.81 210 SER A N 1
ATOM 1649 C CA . SER A 1 210 ? -13.214 -7.972 7.574 1.00 97.81 210 SER A CA 1
ATOM 1650 C C . SER A 1 210 ? -12.421 -6.874 6.854 1.00 97.81 210 SER A C 1
ATOM 1652 O O . SER A 1 210 ? -11.459 -6.332 7.404 1.00 97.81 210 SER A O 1
ATOM 1654 N N . LYS A 1 211 ? -12.839 -6.494 5.638 1.00 96.75 211 LYS A N 1
ATOM 1655 C CA . LYS A 1 211 ? -12.215 -5.398 4.885 1.00 96.75 211 LYS A CA 1
ATOM 1656 C C . LYS A 1 211 ? -12.433 -4.053 5.583 1.00 96.75 211 LYS A C 1
ATOM 1658 O O . LYS A 1 211 ? -11.472 -3.317 5.801 1.00 96.75 211 LYS A O 1
ATOM 1663 N N . PHE A 1 212 ? -13.672 -3.745 5.980 1.00 97.62 212 PHE A N 1
ATOM 1664 C CA . PHE A 1 212 ? -13.976 -2.509 6.709 1.00 97.62 212 PHE A CA 1
ATOM 1665 C C . PHE A 1 212 ? -13.234 -2.454 8.049 1.00 97.62 212 PHE A C 1
ATOM 1667 O O . PHE A 1 212 ? -12.620 -1.437 8.371 1.00 97.62 212 PHE A O 1
ATOM 1674 N N . LEU A 1 213 ? -13.217 -3.568 8.792 1.00 97.94 213 LEU A N 1
ATOM 1675 C CA . LEU A 1 213 ? -12.456 -3.706 10.033 1.00 97.94 213 LEU A CA 1
ATOM 1676 C C . LEU A 1 213 ? -10.973 -3.369 9.828 1.00 97.94 213 LEU A C 1
ATOM 1678 O O . LEU A 1 213 ? -10.405 -2.621 10.622 1.00 97.94 213 LEU A O 1
ATOM 1682 N N . CYS A 1 214 ? -10.352 -3.877 8.758 1.00 97.38 214 CYS A N 1
ATOM 1683 C CA . CYS A 1 214 ? -8.965 -3.561 8.420 1.00 97.38 214 CYS A CA 1
ATOM 1684 C C . CYS A 1 214 ? -8.752 -2.048 8.269 1.00 97.38 214 CYS A C 1
ATOM 1686 O O . CYS A 1 214 ? -7.856 -1.483 8.897 1.00 97.38 214 CYS A O 1
ATOM 1688 N N . PHE A 1 215 ? -9.598 -1.374 7.488 1.00 96.56 215 PHE A N 1
ATOM 1689 C CA . PHE A 1 215 ? -9.511 0.071 7.279 1.00 96.56 215 PHE A CA 1
ATOM 1690 C C . PHE A 1 215 ? -9.748 0.882 8.557 1.00 96.56 215 PHE A C 1
ATOM 1692 O O . PHE A 1 215 ? -8.979 1.797 8.856 1.00 96.56 215 PHE A O 1
ATOM 1699 N N . ALA A 1 216 ? -10.760 0.523 9.347 1.00 96.56 216 ALA A N 1
ATOM 1700 C CA . ALA A 1 216 ? -11.040 1.171 10.622 1.00 96.56 216 ALA A CA 1
ATOM 1701 C C . ALA A 1 216 ? -9.865 1.012 11.605 1.00 96.56 216 ALA A C 1
ATOM 1703 O O . ALA A 1 216 ? -9.434 1.982 12.236 1.00 96.56 216 ALA A O 1
ATOM 1704 N N . LEU A 1 217 ? -9.278 -0.186 11.681 1.00 97.31 217 LEU A N 1
ATOM 1705 C CA . LEU A 1 217 ? -8.106 -0.442 12.511 1.00 97.31 217 LEU A CA 1
ATOM 1706 C C . LEU A 1 217 ? -6.867 0.305 12.019 1.00 97.31 217 LEU A C 1
ATOM 1708 O O . LEU A 1 217 ? -6.156 0.839 12.861 1.00 97.31 217 LEU A O 1
ATOM 1712 N N . LYS A 1 218 ? -6.631 0.437 10.705 1.00 94.19 218 LYS A N 1
ATOM 1713 C CA . LYS A 1 218 ? -5.520 1.251 10.166 1.00 94.19 218 LYS A CA 1
ATOM 1714 C C . LYS A 1 218 ? -5.527 2.693 10.704 1.00 94.19 218 LYS A C 1
ATOM 1716 O O . LYS A 1 218 ? -4.455 3.279 10.852 1.00 94.19 218 LYS A O 1
ATOM 1721 N N . LEU A 1 219 ? -6.702 3.256 11.013 1.00 92.81 219 LEU A N 1
ATOM 1722 C CA . LEU A 1 219 ? -6.832 4.596 11.602 1.00 92.81 219 LEU A CA 1
ATOM 1723 C C . LEU A 1 219 ? -6.624 4.635 13.120 1.00 92.81 219 LEU A C 1
ATOM 1725 O O . LEU A 1 219 ? -6.139 5.639 13.648 1.00 92.81 219 LEU A O 1
ATOM 1729 N N . GLN A 1 220 ? -7.030 3.586 13.838 1.00 94.81 220 GLN A N 1
ATOM 1730 C CA . GLN A 1 220 ? -7.066 3.609 15.304 1.00 94.81 220 GLN A CA 1
ATOM 1731 C C . GLN A 1 220 ? -5.875 2.904 15.953 1.00 94.81 220 GLN A C 1
ATOM 1733 O O . GLN A 1 220 ? -5.373 3.391 16.963 1.00 94.81 220 GLN A O 1
ATOM 1738 N N . SER A 1 221 ? -5.375 1.809 15.378 1.00 95.00 221 SER A N 1
ATOM 1739 C CA . SER A 1 221 ? -4.393 0.901 15.991 1.00 95.00 221 SER A CA 1
ATOM 1740 C C . SER A 1 221 ? -3.136 1.607 16.502 1.00 95.00 221 SER A C 1
ATOM 1742 O O . SER A 1 221 ? -2.675 1.319 17.606 1.00 95.00 221 SER A O 1
ATOM 1744 N N . LYS A 1 222 ? -2.606 2.578 15.745 1.00 93.00 222 LYS A N 1
ATOM 1745 C CA . LYS A 1 222 ? -1.393 3.329 16.109 1.00 93.00 222 LYS A CA 1
ATOM 1746 C C . LYS A 1 222 ? -1.535 4.117 17.413 1.00 93.00 222 LYS A C 1
ATOM 1748 O O . LYS A 1 222 ? -0.546 4.307 18.110 1.00 93.00 222 LYS A O 1
ATOM 1753 N N . LYS A 1 223 ? -2.753 4.524 17.783 1.00 94.75 223 LYS A N 1
ATOM 1754 C CA . LYS A 1 223 ? -3.030 5.235 19.045 1.00 94.75 223 LYS A CA 1
ATOM 1755 C C . LYS A 1 223 ? -2.906 4.329 20.273 1.00 94.75 223 LYS A C 1
ATOM 1757 O O . LYS A 1 223 ? -2.719 4.821 21.377 1.00 94.75 223 LYS A O 1
ATOM 1762 N N . PHE A 1 224 ? -3.008 3.015 20.076 1.00 96.12 224 PHE A N 1
ATOM 1763 C CA . PHE A 1 224 ? -2.941 2.005 21.134 1.00 96.12 224 PHE A CA 1
ATOM 1764 C C . PHE A 1 224 ? -1.558 1.348 21.234 1.00 96.12 224 PHE A C 1
ATOM 1766 O O . PHE A 1 224 ? -1.342 0.481 22.085 1.00 96.12 224 PHE A O 1
ATOM 1773 N N . VAL A 1 225 ? -0.615 1.750 20.375 1.00 95.25 225 VAL A N 1
ATOM 1774 C CA . VAL A 1 225 ? 0.780 1.315 20.447 1.00 95.25 225 VAL A CA 1
ATOM 1775 C C . VAL A 1 225 ? 1.419 1.924 21.690 1.00 95.25 225 VAL A C 1
ATOM 1777 O O . VAL A 1 225 ? 1.379 3.134 21.911 1.00 95.25 225 VAL A O 1
ATOM 1780 N N . ASN A 1 226 ? 2.037 1.080 22.510 1.00 94.19 226 ASN A N 1
ATOM 1781 C CA . ASN A 1 226 ? 2.815 1.531 23.648 1.00 94.19 226 ASN A CA 1
ATOM 1782 C C . ASN A 1 226 ? 4.212 1.967 23.187 1.00 94.19 226 ASN A C 1
ATOM 1784 O O . ASN A 1 226 ? 5.055 1.122 22.885 1.00 94.19 226 ASN A O 1
ATOM 1788 N N . TYR A 1 227 ? 4.448 3.278 23.173 1.00 92.00 227 TYR A N 1
ATOM 1789 C CA . TYR A 1 227 ? 5.744 3.889 22.857 1.00 92.00 227 TYR A CA 1
ATOM 1790 C C . TYR A 1 227 ? 6.644 4.102 24.085 1.00 92.00 227 TYR A C 1
ATOM 1792 O O . TYR A 1 227 ? 7.777 4.540 23.931 1.00 92.00 227 TYR A O 1
ATOM 1800 N N . ALA A 1 228 ? 6.169 3.800 25.300 1.00 90.38 228 ALA A N 1
ATOM 1801 C CA . ALA A 1 228 ? 6.979 3.921 26.517 1.00 90.38 228 ALA A CA 1
ATOM 1802 C C . ALA A 1 228 ? 7.990 2.769 26.678 1.00 90.38 228 ALA A C 1
ATOM 1804 O O . ALA A 1 228 ? 8.923 2.855 27.472 1.00 90.38 228 ALA A O 1
ATOM 1805 N N . SER A 1 229 ? 7.795 1.669 25.949 1.00 85.56 229 SER A N 1
ATOM 1806 C CA . SER A 1 229 ? 8.744 0.558 25.879 1.00 85.56 229 SER A CA 1
ATOM 1807 C C . SER A 1 229 ? 9.890 0.880 24.914 1.00 85.56 2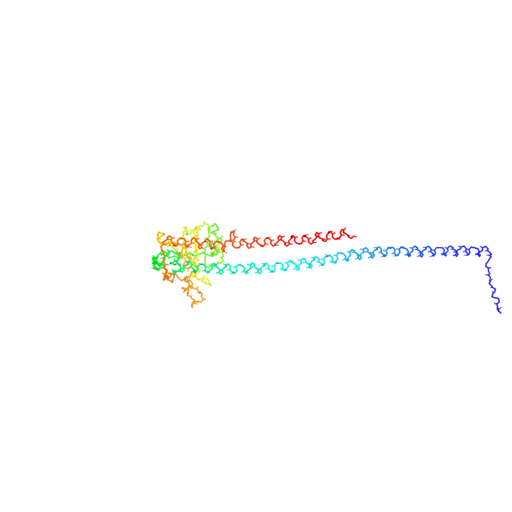29 SER A C 1
ATOM 1809 O O . SER A 1 229 ? 9.687 1.582 23.930 1.00 85.56 229 SER A O 1
ATOM 1811 N N . ALA A 1 230 ? 11.080 0.307 25.149 1.00 88.81 230 ALA A N 1
ATOM 1812 C CA . ALA A 1 230 ? 12.252 0.506 24.280 1.00 88.81 230 ALA A CA 1
ATOM 1813 C C . ALA A 1 230 ? 11.979 0.147 22.807 1.00 88.81 230 ALA A C 1
ATOM 1815 O O . ALA A 1 230 ? 12.557 0.731 21.895 1.00 88.81 230 ALA A O 1
ATOM 1816 N N . ILE A 1 231 ? 11.076 -0.809 22.583 1.00 89.94 231 ILE A N 1
ATOM 1817 C CA . ILE A 1 231 ? 10.559 -1.177 21.270 1.00 89.94 231 ILE A CA 1
ATOM 1818 C C . ILE A 1 231 ? 9.043 -0.940 21.296 1.00 89.94 231 ILE A C 1
ATOM 1820 O O . ILE A 1 231 ? 8.379 -1.500 22.176 1.00 89.94 231 ILE A O 1
ATOM 1824 N N . PRO A 1 232 ? 8.477 -0.159 20.353 1.00 93.56 232 PRO A N 1
ATOM 1825 C CA . PRO A 1 232 ? 7.036 0.044 20.275 1.00 93.56 232 PRO A CA 1
ATOM 1826 C C . PRO A 1 232 ? 6.294 -1.287 20.148 1.00 93.56 232 PRO A C 1
ATOM 1828 O O . PRO A 1 232 ? 6.727 -2.176 19.409 1.00 93.56 232 PRO A O 1
ATOM 1831 N N . VAL A 1 233 ? 5.177 -1.431 20.866 1.00 94.44 233 VAL A N 1
ATOM 1832 C CA . VAL A 1 233 ? 4.422 -2.692 20.927 1.00 94.44 233 VAL A CA 1
ATOM 1833 C C . VAL A 1 233 ? 2.910 -2.460 20.994 1.00 94.44 233 VAL A C 1
ATOM 1835 O O . VAL A 1 233 ? 2.428 -1.638 21.772 1.00 94.44 233 VAL A O 1
ATOM 1838 N N . LEU A 1 234 ? 2.148 -3.218 20.204 1.00 95.81 234 LEU A N 1
ATOM 1839 C CA . LEU A 1 234 ? 0.693 -3.342 20.279 1.00 95.81 234 LEU A CA 1
ATOM 1840 C C . LEU A 1 234 ? 0.333 -4.791 20.623 1.00 95.81 234 LEU A C 1
ATOM 1842 O O . LEU A 1 234 ? 0.336 -5.683 19.770 1.00 95.81 234 LEU A O 1
ATOM 1846 N N . THR A 1 235 ? 0.052 -5.026 21.903 1.00 94.81 235 THR A N 1
ATOM 1847 C CA . THR A 1 235 ? -0.250 -6.358 22.439 1.00 94.81 235 THR A CA 1
ATOM 1848 C C . THR A 1 235 ? -1.684 -6.792 22.127 1.00 94.81 235 THR A C 1
ATOM 1850 O O . THR A 1 235 ? -2.553 -5.955 21.884 1.00 94.81 235 THR A O 1
ATOM 1853 N N . ILE A 1 236 ? -1.953 -8.102 22.223 1.00 96.19 236 ILE A N 1
ATOM 1854 C CA . ILE A 1 236 ? -3.315 -8.668 22.140 1.00 96.19 236 ILE A CA 1
ATOM 1855 C C . ILE A 1 236 ? -4.268 -7.943 23.096 1.00 96.19 236 ILE A C 1
ATOM 1857 O O . ILE A 1 236 ? -5.361 -7.553 22.705 1.00 96.19 236 ILE A O 1
ATOM 1861 N N . LYS A 1 237 ? -3.839 -7.709 24.342 1.00 96.06 237 LYS A N 1
ATOM 1862 C CA . LYS A 1 237 ? -4.664 -7.022 25.342 1.00 96.06 237 LYS A CA 1
ATOM 1863 C C . LYS A 1 237 ? -5.079 -5.623 24.875 1.00 96.06 237 LYS A C 1
ATOM 1865 O O . LYS A 1 237 ? -6.240 -5.264 24.991 1.00 96.06 237 LYS A O 1
ATOM 1870 N N . ARG A 1 238 ? -4.141 -4.849 24.323 1.00 96.31 238 ARG A N 1
ATOM 1871 C CA . ARG A 1 238 ? -4.412 -3.482 23.861 1.00 96.31 238 ARG A CA 1
ATOM 1872 C C . ARG A 1 238 ? -5.285 -3.449 22.613 1.00 96.31 238 ARG A C 1
ATOM 1874 O O . ARG A 1 238 ? -6.178 -2.617 22.548 1.00 96.31 238 ARG A O 1
ATOM 1881 N N . ILE A 1 239 ? -5.055 -4.337 21.641 1.00 97.69 239 ILE A N 1
ATOM 1882 C CA . ILE A 1 239 ? -5.899 -4.366 20.438 1.00 97.69 239 ILE A CA 1
ATOM 1883 C C . ILE A 1 239 ? -7.327 -4.823 20.762 1.00 97.69 239 ILE A C 1
ATOM 1885 O O . ILE A 1 239 ? -8.277 -4.289 20.204 1.00 97.69 239 ILE A O 1
ATOM 1889 N N . ALA A 1 240 ? -7.478 -5.752 21.710 1.00 97.88 240 ALA A N 1
ATOM 1890 C CA . ALA A 1 240 ? -8.758 -6.259 22.198 1.00 97.88 240 ALA A CA 1
ATOM 1891 C C . ALA A 1 240 ? -9.648 -5.168 22.827 1.00 97.88 240 ALA A C 1
ATOM 1893 O O . ALA A 1 240 ? -10.872 -5.276 22.769 1.00 97.88 240 ALA A O 1
ATOM 1894 N N . GLU A 1 241 ? -9.028 -4.138 23.412 1.00 97.44 241 GLU A N 1
ATOM 1895 C CA . GLU A 1 241 ? -9.673 -2.987 24.060 1.00 97.44 241 GLU A CA 1
ATOM 1896 C C . GLU A 1 241 ? -10.078 -1.877 23.070 1.00 97.44 241 GLU A C 1
ATOM 1898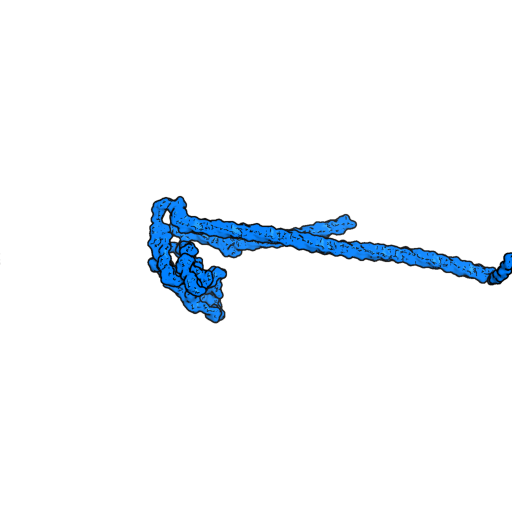 O O . GLU A 1 241 ? -10.756 -0.935 23.472 1.00 97.44 241 GLU A O 1
ATOM 1903 N N . ILE A 1 242 ? -9.674 -1.947 21.794 1.00 98.06 242 ILE A N 1
ATOM 1904 C CA . ILE A 1 242 ? -10.032 -0.918 20.808 1.00 98.06 242 ILE A CA 1
ATOM 1905 C C . ILE A 1 242 ? -11.544 -0.941 20.575 1.00 98.06 242 ILE A C 1
ATOM 1907 O O . ILE A 1 242 ? -12.112 -1.977 20.231 1.00 98.06 242 ILE A O 1
ATOM 1911 N N . GLU A 1 243 ? -12.171 0.224 20.711 1.00 97.75 243 GLU A N 1
ATOM 1912 C CA . GLU A 1 243 ? -13.582 0.446 20.402 1.00 97.75 243 GLU A CA 1
ATOM 1913 C C . GLU A 1 243 ? -13.739 1.012 18.995 1.00 97.75 243 GLU A C 1
ATOM 1915 O O . GLU A 1 243 ? -13.114 2.013 18.636 1.00 97.75 243 GLU A O 1
ATOM 1920 N N . LEU A 1 244 ? -14.584 0.366 18.195 1.00 97.25 244 LEU A N 1
ATOM 1921 C CA . LEU A 1 244 ? -14.913 0.786 16.839 1.00 97.25 244 LEU A CA 1
ATOM 1922 C C . LEU A 1 244 ? -16.428 0.855 16.667 1.00 97.25 244 LEU A C 1
ATOM 1924 O O . LEU A 1 244 ? -17.162 -0.025 17.116 1.00 97.25 244 LEU A O 1
ATOM 1928 N N . SER A 1 245 ? -16.883 1.901 15.982 1.00 96.81 245 SER A N 1
ATOM 1929 C CA . SER A 1 245 ? -18.286 2.095 15.622 1.00 96.81 245 SER A CA 1
ATOM 1930 C C . SER A 1 245 ? -18.526 1.637 14.191 1.00 96.81 245 SER A C 1
ATOM 1932 O O . SER A 1 245 ? -17.843 2.090 13.272 1.00 96.81 245 SER A O 1
ATOM 1934 N N . PHE A 1 246 ? -19.520 0.776 13.999 1.00 97.62 246 PHE A N 1
ATOM 1935 C CA . PHE A 1 246 ? -19.828 0.172 12.708 1.00 97.62 246 PHE A CA 1
ATOM 1936 C C . PHE A 1 246 ? -21.203 0.631 12.205 1.00 97.62 246 PHE A C 1
ATOM 1938 O O . PHE A 1 246 ? -22.172 0.563 12.968 1.00 97.62 246 PHE A O 1
ATOM 1945 N N . PRO A 1 247 ? -21.315 1.077 10.939 1.00 97.50 247 PRO A N 1
ATOM 1946 C CA . PRO A 1 247 ? -22.604 1.212 10.262 1.00 97.50 247 PRO A CA 1
ATOM 1947 C C . PRO A 1 247 ? -23.165 -0.179 9.886 1.00 97.50 247 PRO A C 1
ATOM 1949 O O . PRO A 1 247 ? -22.481 -1.186 10.084 1.00 97.50 247 PRO A O 1
ATOM 1952 N N . PRO A 1 248 ? -24.377 -0.284 9.305 1.00 97.44 248 PRO A N 1
ATOM 1953 C CA . PRO A 1 248 ? -24.893 -1.543 8.762 1.00 97.44 248 PRO A CA 1
ATOM 1954 C C . PRO A 1 248 ? -23.923 -2.205 7.772 1.00 97.44 248 PRO A C 1
ATOM 1956 O O . PRO A 1 248 ? -23.213 -1.505 7.046 1.00 97.44 248 PRO A O 1
ATOM 1959 N N . LEU A 1 249 ? -23.920 -3.543 7.717 1.00 97.94 249 LEU A N 1
ATOM 1960 C CA . LEU A 1 249 ? -22.968 -4.331 6.918 1.00 97.94 249 LEU A CA 1
ATOM 1961 C C . LEU A 1 249 ? -22.889 -3.875 5.453 1.00 97.94 249 LEU A C 1
ATOM 1963 O O . LEU A 1 249 ? -21.794 -3.659 4.950 1.00 97.94 249 LEU A O 1
ATOM 1967 N N . GLU A 1 250 ? -24.028 -3.634 4.802 1.00 96.88 250 GLU A N 1
ATOM 1968 C CA . GLU A 1 250 ? -24.072 -3.190 3.399 1.00 96.88 250 GLU A CA 1
ATOM 1969 C C . GLU A 1 250 ? -23.270 -1.893 3.167 1.00 96.88 250 GLU A C 1
ATOM 1971 O O . GLU A 1 250 ? -22.603 -1.720 2.148 1.00 96.88 250 GLU A O 1
ATOM 1976 N N . ILE A 1 251 ? -23.298 -0.967 4.131 1.00 97.19 251 ILE A N 1
ATOM 1977 C CA . ILE A 1 251 ? -22.540 0.288 4.061 1.00 97.19 251 ILE A CA 1
ATOM 1978 C C . ILE A 1 251 ? -21.059 0.035 4.350 1.00 97.19 251 ILE A C 1
ATOM 1980 O O . ILE A 1 251 ? -20.206 0.623 3.685 1.00 97.19 251 ILE A O 1
ATOM 1984 N N . GLN A 1 252 ? -20.748 -0.847 5.309 1.00 97.94 252 GLN A N 1
ATOM 1985 C CA . GLN A 1 252 ? -19.367 -1.262 5.575 1.00 97.94 252 GLN A CA 1
ATOM 1986 C C . GLN A 1 252 ? -18.715 -1.816 4.303 1.00 97.94 252 GLN A C 1
ATOM 1988 O O . GLN A 1 252 ? -17.608 -1.407 3.966 1.00 97.94 252 GLN A O 1
ATOM 1993 N N . GLU A 1 253 ? -19.407 -2.708 3.591 1.00 97.44 253 GLU A N 1
ATOM 1994 C CA . GLU A 1 253 ? -18.929 -3.335 2.356 1.00 97.44 253 GLU A CA 1
ATOM 1995 C C . GLU A 1 253 ? -18.747 -2.317 1.233 1.00 97.44 253 GLU A C 1
ATOM 1997 O O . GLU A 1 253 ? -17.659 -2.245 0.668 1.00 97.44 253 GLU A O 1
ATOM 2002 N N . LYS A 1 254 ? -19.736 -1.445 0.983 1.00 97.12 254 LYS A N 1
ATOM 2003 C CA . LYS A 1 254 ? -19.615 -0.374 -0.025 1.00 97.12 254 LYS A CA 1
ATOM 2004 C C . LYS A 1 254 ? -18.410 0.528 0.232 1.00 97.12 254 LYS A C 1
ATOM 2006 O O . LYS A 1 254 ? -17.646 0.821 -0.684 1.00 97.12 254 LYS A O 1
ATOM 2011 N N . ILE A 1 255 ? -18.223 0.968 1.478 1.00 96.25 255 ILE A N 1
ATOM 2012 C CA . ILE A 1 255 ? -17.067 1.792 1.856 1.00 96.25 255 ILE A CA 1
ATOM 2013 C C . ILE A 1 255 ? -15.773 1.001 1.666 1.00 96.25 255 ILE A C 1
ATOM 2015 O O . ILE A 1 255 ? -14.814 1.517 1.094 1.00 96.25 255 ILE A O 1
ATOM 2019 N N . ALA A 1 256 ? -15.738 -0.245 2.134 1.00 96.12 256 ALA A N 1
ATOM 2020 C CA . ALA A 1 256 ? -14.555 -1.081 2.049 1.00 96.12 256 ALA A CA 1
ATOM 2021 C C . ALA A 1 256 ? -14.150 -1.373 0.602 1.00 96.12 256 ALA A C 1
ATOM 2023 O O . ALA A 1 256 ? -12.962 -1.321 0.305 1.00 96.12 256 ALA A O 1
ATOM 2024 N N . ASP A 1 257 ? -15.098 -1.629 -0.296 1.00 94.50 257 ASP A N 1
ATOM 2025 C CA . ASP A 1 257 ? -14.820 -1.884 -1.708 1.00 94.50 257 ASP A CA 1
ATOM 2026 C C . ASP A 1 257 ? -14.282 -0.635 -2.412 1.00 94.50 257 ASP A C 1
ATOM 2028 O O . ASP A 1 257 ? -13.303 -0.730 -3.152 1.00 94.50 257 ASP A O 1
ATOM 2032 N N . ILE A 1 258 ? -14.832 0.548 -2.110 1.00 93.44 258 ILE A N 1
ATOM 2033 C CA . ILE A 1 258 ? -14.291 1.826 -2.596 1.00 93.44 258 ILE A CA 1
ATOM 2034 C C . ILE A 1 258 ? -12.844 2.003 -2.119 1.00 93.44 258 ILE A C 1
ATOM 2036 O O . ILE A 1 258 ? -11.948 2.268 -2.920 1.00 93.44 258 ILE A O 1
ATOM 2040 N N . LEU A 1 259 ? -12.590 1.836 -0.819 1.00 92.94 259 LEU A N 1
ATOM 2041 C CA . LEU A 1 259 ? -11.254 2.015 -0.249 1.00 92.94 259 LEU A CA 1
ATOM 2042 C C . LEU A 1 259 ? -10.256 0.968 -0.745 1.00 92.94 259 LEU A C 1
ATOM 2044 O O . LEU A 1 259 ? -9.092 1.295 -0.959 1.00 92.94 259 LEU A O 1
ATOM 2048 N N . PHE A 1 260 ? -10.695 -0.271 -0.956 1.00 90.62 260 PHE A N 1
ATOM 2049 C CA . PHE A 1 260 ? -9.851 -1.333 -1.491 1.00 90.62 260 PHE A CA 1
ATOM 2050 C C . PHE A 1 260 ? -9.494 -1.074 -2.955 1.00 90.62 260 PHE A C 1
ATOM 2052 O O . PHE A 1 260 ? -8.334 -1.227 -3.330 1.00 90.62 260 PHE A O 1
ATOM 2059 N N . ALA A 1 261 ? -10.448 -0.598 -3.763 1.00 88.50 261 ALA A N 1
ATOM 2060 C CA . ALA A 1 261 ? -10.178 -0.144 -5.123 1.00 88.50 261 ALA A CA 1
ATOM 2061 C C . ALA A 1 261 ? -9.171 1.020 -5.136 1.00 88.50 261 ALA A C 1
ATOM 2063 O O . ALA A 1 261 ? -8.219 1.002 -5.914 1.00 88.50 261 ALA A O 1
ATOM 2064 N N . PHE A 1 262 ? -9.311 1.990 -4.224 1.00 85.00 262 PHE A N 1
ATOM 2065 C CA . PHE A 1 262 ? -8.327 3.064 -4.066 1.00 85.00 262 PHE A CA 1
ATOM 2066 C C . PHE A 1 262 ? -6.945 2.555 -3.633 1.00 85.00 262 PHE A C 1
ATOM 2068 O O . PHE A 1 262 ? -5.940 2.998 -4.185 1.00 85.00 262 PHE A O 1
ATOM 2075 N N . GLU A 1 263 ? -6.860 1.632 -2.669 1.00 83.88 263 GLU A N 1
ATOM 2076 C CA . GLU A 1 263 ? -5.575 1.057 -2.251 1.00 83.88 263 GLU A CA 1
ATOM 2077 C C . GLU A 1 263 ? -4.896 0.285 -3.374 1.00 83.88 263 GLU A C 1
ATOM 2079 O O . GLU A 1 263 ? -3.676 0.392 -3.506 1.00 83.88 263 GLU A O 1
ATOM 2084 N N . LYS A 1 264 ? -5.671 -0.442 -4.185 1.00 83.81 264 LYS A N 1
ATOM 2085 C CA . LYS A 1 264 ? -5.174 -1.118 -5.382 1.00 83.81 264 LYS A CA 1
ATOM 2086 C C . LYS A 1 264 ? -4.608 -0.092 -6.362 1.00 83.81 264 LYS A C 1
ATOM 2088 O O . LYS A 1 264 ? -3.428 -0.142 -6.680 1.00 83.81 264 LYS A O 1
ATOM 2093 N N . LEU A 1 265 ? -5.366 0.953 -6.692 1.00 78.75 265 LEU A N 1
ATOM 2094 C CA . LEU A 1 265 ? -4.875 2.045 -7.539 1.00 78.75 265 LEU A CA 1
ATOM 2095 C C . LEU A 1 265 ? -3.624 2.739 -6.974 1.00 78.75 265 LEU A C 1
ATOM 2097 O O . LEU A 1 265 ? -2.773 3.172 -7.737 1.00 78.75 265 LEU A O 1
ATOM 2101 N N . CYS A 1 266 ? -3.473 2.873 -5.656 1.00 75.88 266 CYS A N 1
ATOM 2102 C CA . CYS A 1 266 ? -2.320 3.562 -5.065 1.00 75.88 266 CYS A CA 1
ATOM 2103 C C . CYS A 1 266 ? -1.066 2.694 -4.907 1.00 75.88 266 CYS A C 1
ATOM 2105 O O . CYS A 1 266 ? 0.040 3.238 -4.927 1.00 75.88 266 CYS A O 1
ATOM 2107 N N . ASN A 1 267 ? -1.220 1.385 -4.703 1.00 75.06 267 ASN A N 1
ATOM 2108 C CA . ASN A 1 267 ? -0.119 0.510 -4.288 1.00 75.06 267 ASN A CA 1
ATOM 2109 C C . ASN A 1 267 ? 0.163 -0.642 -5.258 1.00 75.06 267 ASN A C 1
ATOM 2111 O O . ASN A 1 267 ? 1.210 -1.275 -5.128 1.00 75.06 267 ASN A O 1
ATOM 2115 N N . ASP A 1 268 ? -0.741 -0.936 -6.193 1.00 73.69 268 ASP A N 1
ATOM 2116 C CA . ASP A 1 268 ? -0.558 -2.025 -7.145 1.00 73.69 268 ASP A CA 1
ATOM 2117 C C . ASP A 1 268 ? 0.515 -1.652 -8.176 1.00 73.69 268 ASP A C 1
ATOM 2119 O O . ASP A 1 268 ? 0.437 -0.626 -8.858 1.00 73.69 268 ASP A O 1
ATOM 2123 N N . LEU A 1 269 ? 1.541 -2.497 -8.258 1.00 68.62 269 LEU A N 1
ATOM 2124 C CA . LEU A 1 269 ? 2.666 -2.340 -9.176 1.00 68.62 269 LEU A CA 1
ATOM 2125 C C . LEU A 1 269 ? 2.291 -2.656 -10.629 1.00 68.62 269 LEU A C 1
ATOM 2127 O O . LEU A 1 269 ? 3.038 -2.297 -11.529 1.00 68.62 269 LEU A O 1
ATOM 2131 N N . THR A 1 270 ? 1.158 -3.323 -10.858 1.00 69.94 270 THR A N 1
ATOM 2132 C CA . THR A 1 270 ? 0.732 -3.807 -12.177 1.00 69.94 270 THR A CA 1
ATOM 2133 C C . THR A 1 270 ? -0.367 -2.961 -12.815 1.00 69.94 270 THR A C 1
ATOM 2135 O O . THR A 1 270 ? -0.391 -2.834 -14.035 1.00 69.94 270 THR A O 1
ATOM 2138 N N . GLU A 1 271 ? -1.244 -2.344 -12.020 1.00 68.50 271 GLU A N 1
ATOM 2139 C CA . GLU A 1 271 ? -2.397 -1.575 -12.532 1.00 68.50 271 GLU A CA 1
ATOM 2140 C C . GLU A 1 271 ? -2.624 -0.217 -11.840 1.00 68.50 271 GLU A C 1
ATOM 2142 O O . GLU A 1 271 ? -3.576 0.492 -12.160 1.00 68.50 271 GLU A O 1
ATOM 2147 N N . GLY A 1 272 ? -1.766 0.164 -10.888 1.00 68.06 272 GLY A N 1
ATOM 2148 C CA . GLY A 1 272 ? -1.906 1.399 -10.119 1.00 68.06 272 GLY A CA 1
ATOM 2149 C C . GLY A 1 272 ? -1.029 2.561 -10.593 1.00 68.06 272 GLY A C 1
ATOM 2150 O O . GLY A 1 272 ? -0.352 2.516 -11.617 1.00 68.06 272 GLY A O 1
ATOM 2151 N N . ILE A 1 273 ? -0.981 3.611 -9.772 1.00 71.50 273 ILE A N 1
ATOM 2152 C CA . ILE A 1 273 ? -0.089 4.765 -9.921 1.00 71.50 273 ILE A CA 1
ATOM 2153 C C . ILE A 1 273 ? 1.376 4.326 -10.121 1.00 71.50 273 ILE A C 1
ATOM 2155 O O . ILE A 1 273 ? 2.029 4.891 -10.996 1.00 71.50 273 ILE A O 1
ATOM 2159 N N . PRO A 1 274 ? 1.915 3.322 -9.394 1.00 75.69 274 PRO A N 1
ATOM 2160 C CA . PRO A 1 274 ? 3.252 2.797 -9.678 1.00 75.69 274 PRO A CA 1
ATOM 2161 C C . PRO A 1 274 ? 3.441 2.269 -11.110 1.00 75.69 274 PRO A C 1
ATOM 2163 O O . PRO A 1 274 ? 4.501 2.497 -11.691 1.00 75.69 274 PRO A O 1
ATOM 2166 N N . ALA A 1 275 ? 2.429 1.620 -11.694 1.00 78.75 275 ALA A N 1
ATOM 2167 C CA . ALA A 1 275 ? 2.481 1.131 -13.073 1.00 78.75 275 ALA A CA 1
ATOM 2168 C C . ALA A 1 275 ? 2.477 2.292 -14.082 1.00 78.75 275 ALA A C 1
ATOM 2170 O O . ALA A 1 275 ? 3.277 2.310 -15.015 1.00 78.75 275 ALA A O 1
ATOM 2171 N N . GLU A 1 276 ? 1.642 3.310 -13.850 1.00 78.38 276 GLU A N 1
ATOM 2172 C CA . GLU A 1 276 ? 1.627 4.552 -14.640 1.00 78.38 276 GLU A CA 1
ATOM 2173 C C . GLU A 1 276 ? 2.988 5.271 -14.585 1.00 78.38 276 GLU A C 1
ATOM 2175 O O . GLU A 1 276 ? 3.483 5.769 -15.593 1.00 78.38 276 GLU A O 1
ATOM 2180 N N . ILE A 1 277 ? 3.645 5.278 -13.424 1.00 78.06 277 ILE A N 1
ATOM 2181 C CA . ILE A 1 277 ? 5.002 5.823 -13.256 1.00 78.06 277 ILE A CA 1
ATOM 2182 C C . ILE A 1 277 ? 6.024 5.051 -14.073 1.00 78.06 277 ILE A C 1
ATOM 2184 O O . ILE A 1 277 ? 6.886 5.658 -14.706 1.00 78.06 277 ILE A O 1
ATOM 2188 N N . GLU A 1 278 ? 5.959 3.722 -14.051 1.00 82.62 278 GLU A N 1
ATOM 2189 C CA . GLU A 1 278 ? 6.850 2.892 -14.854 1.00 82.62 278 GLU A CA 1
ATOM 2190 C C . GLU A 1 278 ? 6.621 3.126 -16.353 1.00 82.62 278 GLU A C 1
ATOM 2192 O O . GLU A 1 278 ? 7.583 3.263 -17.109 1.00 82.62 278 GLU A O 1
ATOM 2197 N N . LEU A 1 279 ? 5.363 3.247 -16.782 1.00 82.56 279 LEU A N 1
ATOM 2198 C CA . LEU A 1 279 ? 5.016 3.560 -18.166 1.00 82.56 279 LEU A CA 1
ATOM 2199 C C . LEU A 1 279 ? 5.552 4.934 -18.584 1.00 82.56 279 LEU A C 1
ATOM 2201 O O . LEU A 1 279 ? 6.162 5.050 -19.645 1.00 82.56 279 LEU A O 1
ATOM 2205 N N . ARG A 1 280 ? 5.406 5.954 -17.732 1.00 80.69 280 ARG A N 1
ATOM 2206 C CA . ARG A 1 280 ? 5.967 7.292 -17.974 1.00 80.69 280 ARG A CA 1
ATOM 2207 C C . ARG A 1 280 ? 7.490 7.283 -18.037 1.00 80.69 280 ARG A C 1
ATOM 2209 O O . ARG A 1 280 ? 8.059 7.971 -18.877 1.00 80.69 280 ARG A O 1
ATOM 2216 N N . LYS A 1 281 ? 8.161 6.463 -17.221 1.00 80.94 281 LYS A N 1
ATOM 2217 C CA . LYS A 1 281 ? 9.616 6.252 -17.320 1.00 80.94 281 LYS A CA 1
ATOM 2218 C C . LYS A 1 281 ? 10.016 5.605 -18.648 1.00 80.94 281 LYS A C 1
ATOM 2220 O O . LYS A 1 281 ? 10.983 6.043 -19.256 1.00 80.94 281 LYS A O 1
ATOM 2225 N N . LYS A 1 282 ? 9.266 4.607 -19.128 1.00 85.56 282 LYS A N 1
ATOM 2226 C CA . LYS A 1 282 ? 9.496 3.999 -20.455 1.00 85.56 282 LYS A CA 1
ATOM 2227 C C . LYS A 1 282 ? 9.258 4.998 -21.585 1.00 85.56 282 LYS A C 1
ATOM 2229 O O . LYS A 1 282 ? 10.007 5.030 -22.553 1.00 85.56 282 LYS A O 1
ATOM 2234 N N . GLN A 1 283 ? 8.224 5.824 -21.459 1.00 79.94 283 GLN A N 1
ATOM 2235 C CA . GLN A 1 283 ? 7.929 6.881 -22.419 1.00 79.94 283 GLN A CA 1
ATOM 2236 C C . GLN A 1 283 ? 9.047 7.937 -22.458 1.00 79.94 283 GLN A C 1
ATOM 2238 O O . GLN A 1 283 ? 9.427 8.371 -23.543 1.00 79.94 283 GLN A O 1
ATOM 2243 N N . LEU A 1 284 ? 9.603 8.311 -21.301 1.00 79.62 284 LEU A N 1
ATOM 2244 C CA . LEU A 1 284 ? 10.775 9.184 -21.213 1.00 79.62 284 LEU A CA 1
ATOM 2245 C C . LEU A 1 284 ? 11.975 8.581 -21.941 1.00 79.62 284 LEU A C 1
ATOM 2247 O O . LEU A 1 284 ? 12.551 9.249 -22.792 1.00 79.62 284 LEU A O 1
ATOM 2251 N N . ASP A 1 285 ? 12.317 7.330 -21.636 1.00 82.12 285 ASP A N 1
ATOM 2252 C CA . ASP A 1 285 ? 13.434 6.628 -22.277 1.00 82.12 285 ASP A CA 1
ATOM 2253 C C . ASP A 1 285 ? 13.252 6.577 -23.804 1.00 82.12 285 ASP A C 1
ATOM 2255 O O . ASP A 1 285 ? 14.172 6.867 -24.568 1.00 82.12 285 ASP A O 1
ATOM 2259 N N . TYR A 1 286 ? 12.028 6.326 -24.279 1.00 83.19 286 TYR A N 1
ATOM 2260 C CA . TYR A 1 286 ? 11.708 6.419 -25.702 1.00 83.19 286 TYR A CA 1
ATOM 2261 C C . TYR A 1 286 ? 11.963 7.822 -26.273 1.00 83.19 286 TYR A C 1
ATOM 2263 O O . TYR A 1 286 ? 12.602 7.939 -27.317 1.00 83.19 286 TYR A O 1
ATOM 2271 N N . TYR A 1 287 ? 11.487 8.889 -25.620 1.00 78.00 287 TYR A N 1
ATOM 2272 C CA . TYR A 1 287 ? 11.693 10.256 -26.111 1.00 78.00 287 TYR A CA 1
ATOM 2273 C C . TYR A 1 287 ? 13.159 10.690 -26.052 1.00 78.00 287 TYR A C 1
ATOM 2275 O O . TYR A 1 287 ? 13.615 11.363 -26.973 1.00 78.00 287 TYR A O 1
ATOM 2283 N N . GLN A 1 288 ? 13.9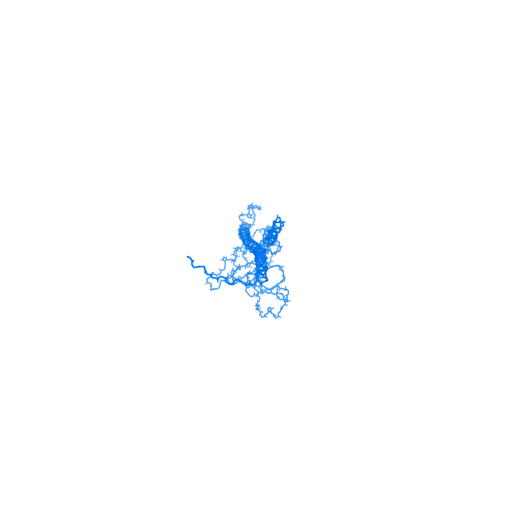10 10.273 -25.032 1.00 80.06 288 GLN A N 1
ATOM 2284 C CA . GLN A 1 288 ? 15.353 10.497 -24.939 1.00 80.06 288 GLN A CA 1
ATOM 2285 C C . GLN A 1 288 ? 16.080 9.820 -26.103 1.00 80.06 288 GLN A C 1
ATOM 2287 O O . GLN A 1 288 ? 16.825 10.479 -26.825 1.00 80.06 288 GLN A O 1
ATOM 2292 N N . ASN A 1 289 ? 15.791 8.542 -26.360 1.00 82.12 289 ASN A N 1
ATOM 2293 C CA . ASN A 1 289 ? 16.349 7.814 -27.500 1.00 82.12 289 ASN A CA 1
ATOM 2294 C C . ASN A 1 289 ? 15.920 8.424 -28.844 1.00 82.12 289 ASN A C 1
ATOM 2296 O O . ASN A 1 289 ? 16.722 8.522 -29.772 1.00 82.12 289 ASN A O 1
ATOM 2300 N N . PHE A 1 290 ? 14.665 8.861 -28.969 1.00 81.31 290 PHE A N 1
ATOM 2301 C CA . PHE A 1 290 ? 14.164 9.534 -30.165 1.00 81.31 290 PHE A CA 1
ATOM 2302 C C . PHE A 1 290 ? 14.902 10.851 -30.421 1.00 81.31 290 PHE A C 1
ATOM 2304 O O . PHE A 1 290 ? 15.365 11.069 -31.537 1.00 81.31 290 PHE A O 1
ATOM 2311 N N . LEU A 1 291 ? 15.040 11.707 -29.403 1.00 77.50 291 LEU A N 1
ATOM 2312 C CA . LEU A 1 291 ? 15.750 12.984 -29.501 1.00 77.50 291 LEU A CA 1
ATOM 2313 C C . LEU A 1 291 ? 17.230 12.765 -29.812 1.00 77.50 291 LEU A C 1
ATOM 2315 O O . LEU A 1 291 ? 17.754 13.414 -30.713 1.00 77.50 291 LEU A O 1
ATOM 2319 N N . PHE A 1 292 ? 17.873 11.804 -29.146 1.00 79.94 292 PHE A N 1
ATOM 2320 C CA . PHE A 1 292 ? 19.248 11.407 -29.438 1.00 79.94 292 PHE A CA 1
ATOM 2321 C C . PHE A 1 292 ? 19.409 11.011 -30.912 1.00 79.94 292 PHE A C 1
ATOM 2323 O O . PHE A 1 292 ? 20.209 11.606 -31.634 1.00 79.94 292 PHE A O 1
ATOM 2330 N N . ASN A 1 293 ? 18.590 10.075 -31.400 1.00 81.50 293 ASN A N 1
ATOM 2331 C CA . ASN A 1 293 ? 18.631 9.627 -32.793 1.00 81.50 293 ASN A CA 1
ATOM 2332 C C . ASN A 1 293 ? 18.301 10.754 -33.780 1.00 81.50 293 ASN A C 1
ATOM 2334 O O . ASN A 1 293 ? 18.904 10.847 -34.848 1.00 81.50 293 ASN A O 1
ATOM 2338 N N . TRP A 1 294 ? 17.353 11.627 -33.440 1.00 81.19 294 TRP A N 1
ATOM 2339 C CA . TRP A 1 294 ? 16.989 12.774 -34.264 1.00 81.19 294 TRP A CA 1
ATOM 2340 C C . TRP A 1 294 ? 18.150 13.767 -34.404 1.00 81.19 294 TRP A C 1
ATOM 2342 O O . TRP A 1 294 ? 18.439 14.190 -35.524 1.00 81.19 294 TRP A O 1
ATOM 2352 N N . VAL A 1 295 ? 18.864 14.073 -33.312 1.00 78.50 295 VAL A N 1
ATOM 2353 C CA . VAL A 1 295 ? 20.076 14.913 -33.333 1.00 78.50 295 VAL A CA 1
ATOM 2354 C C . VAL A 1 295 ? 21.164 14.275 -34.202 1.00 78.50 295 VAL A C 1
ATOM 2356 O O . VAL A 1 295 ? 21.730 14.952 -35.063 1.00 78.50 295 VAL A O 1
ATOM 2359 N N . GLN A 1 296 ? 21.407 12.967 -34.058 1.00 77.75 296 GLN A N 1
ATOM 2360 C CA . GLN A 1 296 ? 22.382 12.247 -34.892 1.00 77.75 296 GLN A CA 1
ATOM 2361 C C . GLN A 1 296 ? 22.004 12.270 -36.385 1.00 77.75 296 GLN A C 1
ATOM 2363 O O . GLN A 1 296 ? 22.861 12.478 -37.245 1.00 77.75 296 GLN A O 1
ATOM 2368 N N . ASN A 1 297 ? 20.717 12.130 -36.713 1.00 81.44 297 ASN A N 1
ATOM 2369 C CA . ASN A 1 297 ? 20.238 12.195 -38.096 1.00 81.44 297 ASN A CA 1
ATOM 2370 C C . ASN A 1 297 ? 20.359 13.603 -38.693 1.00 81.44 297 ASN A C 1
ATOM 2372 O O . ASN A 1 297 ? 20.825 13.745 -39.823 1.00 81.44 297 ASN A O 1
ATOM 2376 N N . LYS A 1 298 ? 19.995 14.652 -37.942 1.00 77.25 298 LYS A N 1
ATOM 2377 C CA . LYS A 1 298 ? 20.150 16.047 -38.387 1.00 77.25 298 LYS A CA 1
ATOM 2378 C C . LYS A 1 298 ? 21.613 16.405 -38.655 1.00 77.25 298 LYS A C 1
ATOM 2380 O O . LYS A 1 298 ? 21.898 17.092 -39.632 1.00 77.25 298 LYS A O 1
ATOM 2385 N N . LYS A 1 299 ? 22.535 15.869 -37.851 1.00 69.31 299 LYS A N 1
ATOM 2386 C CA . LYS A 1 299 ? 23.986 15.962 -38.071 1.00 69.31 299 LYS A CA 1
ATOM 2387 C C . LYS A 1 299 ? 24.427 15.273 -39.369 1.00 69.31 299 LYS A C 1
ATOM 2389 O O . LYS A 1 299 ? 25.199 15.842 -40.138 1.00 69.31 299 LYS A O 1
ATOM 2394 N N . LEU A 1 300 ? 23.937 14.061 -39.641 1.00 75.00 300 LEU A N 1
ATOM 2395 C CA . LEU A 1 300 ? 24.253 13.353 -40.888 1.00 75.00 300 LEU A CA 1
ATOM 2396 C C . LEU A 1 300 ? 23.742 14.111 -42.125 1.00 75.00 300 LEU A C 1
ATOM 2398 O O . LEU A 1 300 ? 24.394 14.099 -43.166 1.00 75.00 300 LEU A O 1
ATOM 2402 N N . GLU A 1 301 ? 22.588 14.771 -42.019 1.00 77.31 301 GLU A N 1
ATOM 2403 C CA . GLU A 1 301 ? 22.049 15.630 -43.079 1.00 77.31 301 GLU A CA 1
ATOM 2404 C C . GLU A 1 301 ? 22.924 16.872 -43.317 1.00 77.31 301 GLU A C 1
ATOM 2406 O O . GL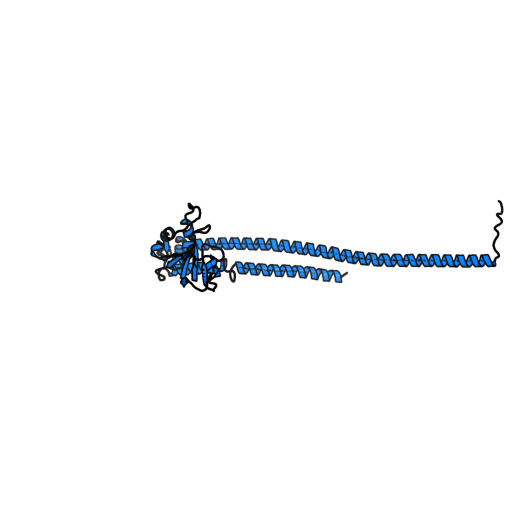U A 1 301 ? 23.213 17.178 -44.472 1.00 77.31 301 GLU A O 1
ATOM 2411 N N . SER A 1 302 ? 23.397 17.553 -42.263 1.00 70.19 302 SER A N 1
ATOM 2412 C CA . SER A 1 302 ? 24.244 18.747 -42.416 1.00 70.19 302 SER A CA 1
ATOM 2413 C C . SER A 1 302 ? 25.622 18.429 -43.003 1.00 70.19 302 SER A C 1
ATOM 2415 O O . SER A 1 302 ? 26.098 19.163 -43.864 1.00 70.19 302 SER A O 1
ATOM 2417 N N . LEU A 1 303 ? 26.237 17.310 -42.602 1.00 66.69 303 LEU A N 1
ATOM 2418 C CA . LEU A 1 303 ? 27.524 16.850 -43.149 1.00 66.69 303 LEU A CA 1
ATOM 2419 C C . LEU A 1 303 ? 27.447 16.492 -44.640 1.00 66.69 303 LEU A C 1
ATOM 2421 O O . LEU A 1 303 ? 28.425 16.667 -45.349 1.00 66.69 303 LEU A O 1
ATOM 2425 N N . LYS A 1 304 ? 26.296 16.010 -45.126 1.00 71.00 304 LYS A N 1
ATOM 2426 C CA . LYS A 1 304 ? 26.079 15.710 -46.555 1.00 71.00 304 LYS A CA 1
ATOM 2427 C C . LYS A 1 304 ? 25.818 16.949 -47.416 1.00 71.00 304 LYS A C 1
ATOM 2429 O O . LYS A 1 304 ? 25.783 16.827 -48.636 1.00 71.00 304 LYS A O 1
ATOM 2434 N N . SER A 1 305 ? 25.528 18.091 -46.793 1.00 63.62 305 SER A N 1
ATOM 2435 C CA . SER A 1 305 ? 25.215 19.347 -47.489 1.00 63.62 305 SER A CA 1
ATOM 2436 C C . SER A 1 305 ? 26.421 20.273 -47.686 1.00 63.62 305 SER A C 1
ATOM 2438 O O . SER A 1 305 ? 26.286 21.278 -48.384 1.00 63.62 305 SER A O 1
ATOM 2440 N N . LEU A 1 306 ? 27.558 19.935 -47.069 1.00 50.38 306 LEU A N 1
ATOM 2441 C CA . LEU A 1 306 ? 28.870 20.565 -47.245 1.00 50.38 306 LEU A CA 1
ATOM 2442 C C . LEU A 1 306 ? 29.659 19.818 -48.326 1.00 50.38 306 LEU A C 1
ATOM 2444 O O . LEU A 1 306 ? 30.366 20.507 -49.090 1.00 50.38 306 LEU A O 1
#